Protein AF-A0A350JGI4-F1 (afdb_monomer_lite)

Structure (mmCIF, N/CA/C/O backbone):
data_AF-A0A350JGI4-F1
#
_entry.id   AF-A0A350JGI4-F1
#
loop_
_atom_site.group_PDB
_atom_site.id
_atom_site.type_symbol
_atom_site.label_atom_id
_atom_site.label_alt_id
_atom_site.label_comp_id
_atom_site.label_asym_id
_atom_site.label_entity_id
_atom_site.label_seq_id
_atom_site.pdbx_PDB_ins_code
_atom_site.Cartn_x
_atom_site.Cartn_y
_atom_site.Cartn_z
_atom_site.occupancy
_atom_site.B_iso_or_equiv
_atom_site.auth_seq_id
_atom_site.auth_comp_id
_atom_site.auth_asym_id
_atom_site.auth_atom_id
_atom_site.pdbx_PDB_model_num
ATOM 1 N N . MET A 1 1 ? -2.078 -14.380 0.703 1.00 72.75 1 MET A N 1
ATOM 2 C CA . MET A 1 1 ? -0.926 -15.151 0.181 1.00 72.75 1 MET A CA 1
ATOM 3 C C . MET A 1 1 ? -0.397 -14.478 -1.078 1.00 72.75 1 MET A C 1
ATOM 5 O O . MET A 1 1 ? -1.203 -14.198 -1.960 1.00 72.75 1 MET A O 1
ATOM 9 N N . THR A 1 2 ? 0.909 -14.216 -1.166 1.00 77.81 2 THR A N 1
ATOM 10 C CA . THR A 1 2 ? 1.543 -13.545 -2.319 1.00 77.81 2 THR A CA 1
ATOM 11 C C . THR A 1 2 ? 2.516 -14.493 -3.009 1.00 77.81 2 THR A C 1
ATOM 13 O O . THR A 1 2 ? 3.372 -15.070 -2.348 1.00 77.81 2 THR A O 1
ATOM 16 N N . SER A 1 3 ? 2.382 -14.659 -4.325 1.00 82.25 3 SER A N 1
ATOM 17 C CA . SER A 1 3 ? 3.353 -15.367 -5.172 1.00 82.25 3 SER A CA 1
ATOM 18 C C . SER A 1 3 ? 4.173 -14.370 -5.986 1.00 82.25 3 SER A C 1
ATOM 20 O O . SER A 1 3 ? 3.631 -13.345 -6.397 1.00 82.25 3 SER A O 1
ATOM 22 N N . LEU A 1 4 ? 5.450 -14.676 -6.221 1.00 81.81 4 LEU A N 1
ATOM 23 C CA . LEU A 1 4 ? 6.438 -13.775 -6.822 1.00 81.81 4 LEU A CA 1
ATOM 24 C C . LEU A 1 4 ? 7.136 -14.456 -8.003 1.00 81.81 4 LEU A C 1
ATOM 26 O O . LEU A 1 4 ? 7.455 -15.641 -7.929 1.00 81.81 4 LEU A O 1
ATOM 30 N N . GLN A 1 5 ? 7.388 -13.702 -9.070 1.00 84.75 5 GLN A N 1
ATOM 31 C CA . GLN A 1 5 ? 8.135 -14.136 -10.250 1.00 84.75 5 GLN A CA 1
ATOM 32 C C . GLN A 1 5 ? 9.115 -13.041 -10.669 1.00 84.75 5 GLN A C 1
ATOM 34 O O . GLN A 1 5 ? 8.726 -11.879 -10.794 1.00 84.75 5 GLN A O 1
ATOM 39 N N . PHE A 1 6 ? 10.369 -13.422 -10.901 1.00 82.75 6 PHE A N 1
ATOM 40 C CA . PHE A 1 6 ? 11.439 -12.513 -11.302 1.00 82.75 6 PHE A CA 1
ATOM 41 C C . PHE A 1 6 ? 11.839 -12.771 -12.748 1.00 82.75 6 PHE A C 1
ATOM 43 O O . PHE A 1 6 ? 12.009 -13.919 -13.154 1.00 82.75 6 PHE A O 1
ATOM 50 N N . PHE A 1 7 ? 12.023 -11.691 -13.494 1.00 85.56 7 PHE A N 1
ATOM 51 C CA . PHE A 1 7 ? 12.461 -11.714 -14.881 1.00 85.56 7 PHE A CA 1
ATOM 52 C C . PHE A 1 7 ? 13.638 -10.757 -15.036 1.00 85.56 7 PHE A C 1
ATOM 54 O O . PHE A 1 7 ? 13.558 -9.613 -14.586 1.00 85.56 7 PHE A O 1
ATOM 61 N N . GLU A 1 8 ? 14.727 -11.211 -15.650 1.00 86.56 8 GLU A N 1
ATOM 62 C CA . GLU A 1 8 ? 15.800 -10.313 -16.084 1.00 86.56 8 GLU A CA 1
ATOM 63 C C . GLU A 1 8 ? 15.280 -9.407 -17.202 1.00 86.56 8 GLU A C 1
ATOM 65 O O . GLU A 1 8 ? 14.531 -9.853 -18.074 1.00 86.56 8 GLU A O 1
ATOM 70 N N . ASN A 1 9 ? 15.641 -8.123 -17.166 1.00 87.94 9 ASN A N 1
ATOM 71 C CA . ASN A 1 9 ? 15.173 -7.171 -18.173 1.00 87.94 9 ASN A CA 1
ATOM 72 C C . ASN A 1 9 ? 15.919 -7.316 -19.505 1.00 87.94 9 ASN A C 1
ATOM 74 O O . ASN A 1 9 ? 15.346 -7.003 -20.549 1.00 87.94 9 ASN A O 1
ATOM 78 N N . GLU A 1 10 ? 17.173 -7.780 -19.479 1.00 91.50 10 GLU A N 1
ATOM 79 C CA . GLU A 1 10 ? 18.041 -7.843 -20.659 1.00 91.50 10 GLU A CA 1
ATOM 80 C C . GLU A 1 10 ? 17.416 -8.620 -21.825 1.00 91.50 10 GLU A C 1
ATOM 82 O O . GLU A 1 10 ? 17.350 -8.026 -22.902 1.00 91.50 10 GLU A O 1
ATOM 87 N N . PRO A 1 11 ? 16.835 -9.827 -21.651 1.00 91.31 11 PRO A N 1
ATOM 88 C CA . PRO A 1 11 ? 16.273 -10.564 -22.781 1.00 91.31 11 PRO A CA 1
ATOM 89 C C . PRO A 1 11 ? 15.151 -9.800 -23.493 1.00 91.31 11 PRO A C 1
ATOM 91 O O . PRO A 1 11 ? 15.088 -9.761 -24.721 1.00 91.31 11 PRO A O 1
ATOM 94 N N . ALA A 1 12 ? 14.274 -9.138 -22.733 1.00 88.06 12 ALA A N 1
ATOM 95 C CA . ALA A 1 12 ? 13.208 -8.317 -23.301 1.00 88.06 12 ALA A CA 1
ATOM 96 C C . ALA A 1 12 ? 13.761 -7.044 -23.965 1.00 88.06 12 ALA A C 1
ATOM 98 O O . ALA A 1 12 ? 13.311 -6.664 -25.047 1.00 88.06 12 ALA A O 1
ATOM 99 N N . ALA A 1 13 ? 14.755 -6.398 -23.348 1.00 90.12 13 ALA A N 1
ATOM 100 C CA . ALA A 1 13 ? 15.412 -5.218 -23.904 1.00 90.12 13 ALA A CA 1
ATOM 101 C C . ALA A 1 13 ? 16.167 -5.542 -25.207 1.00 90.12 13 ALA A C 1
ATOM 103 O O . ALA A 1 13 ? 16.102 -4.766 -26.162 1.00 90.12 13 ALA A O 1
ATOM 104 N N . ALA A 1 14 ? 16.844 -6.692 -25.267 1.00 93.50 14 ALA A N 1
ATOM 105 C CA . ALA A 1 14 ? 17.544 -7.189 -26.444 1.00 93.50 14 ALA A CA 1
ATOM 106 C C . ALA A 1 14 ? 16.565 -7.485 -27.583 1.00 93.50 14 ALA A C 1
ATOM 108 O O . ALA A 1 14 ? 16.771 -6.998 -28.690 1.00 93.50 14 ALA A O 1
ATOM 109 N N . LEU A 1 15 ? 15.451 -8.171 -27.301 1.00 93.12 15 LEU A N 1
ATOM 110 C CA . LEU A 1 15 ? 14.401 -8.431 -28.294 1.00 93.12 15 LEU A CA 1
ATOM 111 C C . LEU A 1 15 ? 13.857 -7.139 -28.921 1.00 93.12 15 LEU A C 1
ATOM 113 O O . LEU A 1 15 ? 13.709 -7.066 -30.139 1.00 93.12 15 LEU A O 1
ATOM 117 N N . ILE A 1 16 ? 13.592 -6.105 -28.112 1.00 91.38 16 ILE A N 1
ATOM 118 C CA . ILE A 1 16 ? 13.123 -4.802 -28.614 1.00 91.38 16 ILE A CA 1
ATOM 119 C C . ILE A 1 16 ? 14.200 -4.132 -29.474 1.00 91.38 16 ILE A C 1
ATOM 121 O O . ILE A 1 16 ? 13.906 -3.659 -30.572 1.00 91.38 16 ILE A O 1
ATOM 125 N N . ARG A 1 17 ? 15.450 -4.096 -28.994 1.00 95.56 17 ARG A N 1
ATOM 126 C CA . ARG A 1 17 ? 16.581 -3.507 -29.724 1.00 95.56 17 ARG A CA 1
ATOM 127 C C . ARG A 1 17 ? 16.781 -4.188 -31.074 1.00 95.56 17 ARG A C 1
ATOM 129 O O . ARG A 1 17 ? 16.897 -3.506 -32.088 1.00 95.56 17 ARG A O 1
ATOM 136 N N . ASP A 1 18 ? 16.818 -5.513 -31.082 1.00 95.00 18 ASP A N 1
ATOM 137 C CA . ASP A 1 18 ? 17.107 -6.310 -32.270 1.00 95.00 18 ASP A CA 1
ATOM 138 C C . ASP A 1 18 ? 15.936 -6.259 -33.258 1.00 95.00 18 ASP A C 1
ATOM 140 O O . ASP A 1 18 ? 16.159 -6.159 -34.461 1.00 95.00 18 ASP A O 1
ATOM 144 N N . GLY A 1 19 ? 14.694 -6.204 -32.766 1.00 93.12 19 GLY A N 1
ATOM 145 C CA . GLY A 1 19 ? 13.518 -5.934 -33.594 1.00 93.12 19 GLY A CA 1
ATOM 146 C C . GLY A 1 19 ? 13.604 -4.591 -34.329 1.00 93.12 19 GLY A C 1
ATOM 147 O O . GLY A 1 19 ? 13.333 -4.537 -35.523 1.00 93.12 19 GLY A O 1
ATOM 148 N N . ILE A 1 20 ? 14.043 -3.522 -33.651 1.00 92.81 20 ILE A N 1
ATOM 149 C CA . ILE A 1 20 ? 14.232 -2.201 -34.280 1.00 92.81 20 ILE A CA 1
ATOM 150 C C . ILE A 1 20 ? 15.406 -2.213 -35.268 1.00 92.81 20 ILE A C 1
ATOM 152 O O . ILE A 1 20 ? 15.323 -1.593 -36.324 1.00 92.81 20 ILE A O 1
ATOM 156 N N . LYS A 1 21 ? 16.505 -2.906 -34.946 1.00 94.00 21 LYS A N 1
ATOM 157 C CA . LYS A 1 21 ? 17.689 -2.989 -35.820 1.00 94.00 21 LYS A CA 1
ATOM 158 C C . LYS A 1 21 ? 17.434 -3.759 -37.113 1.00 94.00 21 LYS A C 1
ATOM 160 O O . LYS A 1 21 ? 18.046 -3.435 -38.123 1.00 94.00 21 LYS A O 1
ATOM 165 N N . ASN A 1 22 ? 16.562 -4.763 -37.065 1.00 94.19 22 ASN A N 1
ATOM 166 C CA . ASN A 1 22 ? 16.250 -5.631 -38.198 1.00 94.19 22 ASN A CA 1
ATOM 167 C C . ASN A 1 22 ? 15.026 -5.163 -39.007 1.00 94.19 22 ASN A C 1
ATOM 169 O O . ASN A 1 22 ? 14.610 -5.872 -39.919 1.00 94.19 22 ASN A O 1
ATOM 173 N N . ALA A 1 23 ? 14.427 -4.017 -38.669 1.00 94.25 23 ALA A N 1
ATOM 174 C CA . ALA A 1 23 ? 13.307 -3.460 -39.420 1.00 94.25 23 ALA A CA 1
ATOM 175 C C . ALA A 1 23 ? 13.766 -2.920 -40.787 1.00 94.25 23 ALA A C 1
ATOM 177 O O . ALA A 1 23 ? 14.826 -2.300 -40.887 1.00 94.25 23 ALA A O 1
ATOM 178 N N . ASP A 1 24 ? 12.950 -3.114 -41.827 1.00 93.50 24 ASP A N 1
ATOM 179 C CA . ASP A 1 24 ? 13.274 -2.718 -43.209 1.00 93.50 24 ASP A CA 1
ATOM 180 C C . ASP A 1 24 ? 13.525 -1.203 -43.368 1.00 93.50 24 ASP A C 1
ATOM 182 O O . ASP A 1 24 ? 14.249 -0.775 -44.266 1.00 93.50 24 ASP A O 1
ATOM 186 N N . ASP A 1 25 ? 12.941 -0.381 -42.492 1.00 93.25 25 ASP A N 1
ATOM 187 C CA . ASP A 1 25 ? 13.052 1.080 -42.459 1.00 93.25 25 ASP A CA 1
ATOM 188 C C . ASP A 1 25 ? 14.053 1.600 -41.408 1.00 93.25 25 ASP A C 1
ATOM 190 O O . ASP A 1 25 ? 14.103 2.802 -41.122 1.00 93.25 25 ASP A O 1
ATOM 194 N N . ALA A 1 26 ? 14.876 0.720 -40.826 1.00 91.12 26 ALA A N 1
ATOM 195 C CA . ALA A 1 26 ? 15.864 1.103 -39.828 1.00 91.12 26 ALA A CA 1
ATOM 196 C C . ALA A 1 26 ? 16.889 2.100 -40.398 1.00 91.12 26 ALA A C 1
ATOM 198 O O . ALA A 1 26 ? 17.586 1.851 -41.382 1.00 91.12 26 ALA A O 1
ATOM 199 N N . THR A 1 27 ? 17.029 3.244 -39.729 1.00 95.19 27 THR A N 1
ATOM 200 C CA . THR A 1 27 ? 18.023 4.272 -40.051 1.00 95.19 27 THR A CA 1
ATOM 201 C C . THR A 1 27 ? 19.150 4.261 -39.014 1.00 95.19 27 THR A C 1
ATOM 203 O O . THR A 1 27 ? 18.947 3.822 -37.879 1.00 95.19 27 THR A O 1
ATOM 206 N N . PRO A 1 28 ? 20.334 4.826 -39.316 1.00 94.88 28 PRO A N 1
ATOM 207 C CA . PRO A 1 28 ? 21.403 4.959 -38.322 1.00 94.88 28 PRO A CA 1
ATOM 208 C C . PRO A 1 28 ? 20.960 5.663 -37.028 1.00 94.88 28 PRO A C 1
ATOM 210 O O . PRO A 1 28 ? 21.428 5.326 -35.940 1.00 94.88 28 PRO A O 1
ATOM 213 N N . LEU A 1 29 ? 20.028 6.619 -37.126 1.00 93.12 29 LEU A N 1
ATOM 214 C CA . LEU A 1 29 ? 19.495 7.335 -35.969 1.00 93.12 29 LEU A CA 1
ATOM 215 C C . LEU A 1 29 ? 18.580 6.449 -35.109 1.00 93.12 29 LEU A C 1
ATOM 217 O O . LEU A 1 29 ? 18.681 6.499 -33.882 1.00 93.12 29 LEU A O 1
ATOM 221 N N . THR A 1 30 ? 17.713 5.633 -35.720 1.00 92.94 30 THR A N 1
ATOM 222 C CA . THR A 1 30 ? 16.823 4.725 -34.973 1.00 92.94 30 THR A CA 1
ATOM 223 C C . THR A 1 30 ? 17.602 3.585 -34.325 1.00 92.94 30 THR A C 1
ATOM 225 O O . THR A 1 30 ? 17.317 3.236 -33.182 1.00 92.94 30 THR A O 1
ATOM 228 N N . ILE A 1 31 ? 18.651 3.087 -34.984 1.00 93.50 31 ILE A N 1
ATOM 229 C CA . ILE A 1 31 ? 19.581 2.097 -34.422 1.00 93.50 31 ILE A CA 1
ATOM 230 C C . ILE A 1 31 ? 20.296 2.661 -33.186 1.00 93.50 31 ILE A C 1
ATOM 232 O O . ILE A 1 31 ? 20.265 2.045 -32.121 1.00 93.50 31 ILE A O 1
ATOM 236 N N . LEU A 1 32 ? 20.870 3.867 -33.283 1.00 93.88 32 LEU A N 1
ATOM 237 C CA . LEU A 1 32 ? 21.536 4.519 -32.149 1.00 93.88 32 LEU A CA 1
ATOM 238 C C . LEU A 1 32 ? 20.567 4.789 -30.986 1.00 93.88 32 LEU A C 1
ATOM 240 O O . LEU A 1 32 ? 20.940 4.675 -29.817 1.00 93.88 32 LEU A O 1
ATOM 244 N N . ALA A 1 33 ? 19.325 5.173 -31.291 1.00 91.06 33 ALA A N 1
ATOM 245 C CA . ALA A 1 33 ? 18.292 5.360 -30.280 1.00 91.06 33 ALA A CA 1
ATOM 246 C C . ALA A 1 33 ? 17.943 4.036 -29.580 1.00 91.06 33 ALA A C 1
ATOM 248 O O . ALA A 1 33 ? 17.864 4.012 -28.351 1.00 91.06 33 ALA A O 1
ATOM 249 N N . ALA A 1 34 ? 17.804 2.942 -30.334 1.00 91.94 34 ALA A N 1
ATOM 250 C CA . ALA A 1 34 ? 17.551 1.610 -29.791 1.00 91.94 34 ALA A CA 1
ATOM 251 C C . ALA A 1 34 ? 18.689 1.139 -28.876 1.00 91.94 34 ALA A C 1
ATOM 253 O O . ALA A 1 34 ? 18.422 0.665 -27.774 1.00 91.94 34 ALA A O 1
ATOM 254 N N . ASP A 1 35 ? 19.948 1.350 -29.270 1.00 94.31 35 ASP A N 1
ATOM 255 C CA . ASP A 1 35 ? 21.112 1.037 -28.431 1.00 94.31 35 ASP A CA 1
ATOM 256 C C . ASP A 1 35 ? 21.111 1.840 -27.125 1.00 94.31 35 ASP A C 1
ATOM 258 O O . ASP A 1 35 ? 21.320 1.285 -26.047 1.00 94.31 35 ASP A O 1
ATOM 262 N N . LYS A 1 36 ? 20.790 3.139 -27.182 1.00 91.69 36 LYS A N 1
ATOM 263 C CA . LYS A 1 36 ? 20.675 3.972 -25.973 1.00 91.69 36 LYS A CA 1
ATOM 264 C C . LYS A 1 36 ? 19.546 3.525 -25.047 1.00 91.69 36 LYS A C 1
ATOM 266 O O . LYS A 1 36 ? 19.695 3.627 -23.831 1.00 91.69 36 LYS A O 1
ATOM 271 N N . VAL A 1 37 ? 18.410 3.089 -25.591 1.00 89.50 37 VAL A N 1
ATOM 272 C CA . VAL A 1 37 ? 17.296 2.555 -24.790 1.00 89.50 37 VAL A CA 1
ATOM 273 C C . VAL A 1 37 ? 17.690 1.222 -24.164 1.00 89.50 37 VAL A C 1
ATOM 275 O O . VAL A 1 37 ? 17.471 1.039 -22.969 1.00 89.50 37 VAL A O 1
ATOM 278 N N . TYR A 1 38 ? 18.324 0.333 -24.929 1.00 91.81 38 TYR A N 1
ATOM 279 C CA . TYR A 1 38 ? 18.829 -0.948 -24.443 1.00 91.81 38 TYR A CA 1
ATOM 280 C C . TYR A 1 38 ? 19.794 -0.767 -23.270 1.00 91.81 38 TYR A C 1
ATOM 282 O O . TYR A 1 38 ? 19.531 -1.278 -22.187 1.00 91.81 38 TYR A O 1
ATOM 290 N N . GLU A 1 39 ? 20.843 0.044 -23.427 1.00 89.06 39 GLU A N 1
ATOM 291 C CA . GLU A 1 39 ? 21.817 0.298 -22.354 1.00 89.06 39 GLU A CA 1
ATOM 292 C C . GLU A 1 39 ? 21.165 0.870 -21.090 1.00 89.06 39 GLU A C 1
ATOM 294 O O . GLU A 1 39 ? 21.576 0.565 -19.977 1.00 89.06 39 GLU A O 1
ATOM 299 N N . LYS A 1 40 ? 20.098 1.660 -21.243 1.00 84.94 40 LYS A N 1
ATOM 300 C CA . LYS A 1 40 ? 19.345 2.217 -20.116 1.00 84.94 40 LYS A CA 1
ATOM 301 C C . LYS A 1 40 ? 18.348 1.259 -19.476 1.00 84.94 40 LYS A C 1
ATOM 303 O O . LYS A 1 40 ? 17.814 1.625 -18.438 1.00 84.94 40 LYS A O 1
ATOM 308 N N . THR A 1 41 ? 18.019 0.125 -20.093 1.00 85.19 41 THR A N 1
ATOM 309 C CA . THR A 1 41 ? 16.908 -0.747 -19.656 1.00 85.19 41 THR A CA 1
ATOM 310 C C . THR A 1 41 ? 17.313 -2.199 -19.414 1.00 85.19 41 THR A C 1
ATOM 312 O O . THR A 1 41 ? 16.612 -2.895 -18.679 1.00 85.19 41 THR A O 1
ATOM 315 N N . LYS A 1 42 ? 18.450 -2.643 -19.965 1.00 85.75 42 LYS A N 1
ATOM 316 C CA . LYS A 1 42 ? 18.946 -4.022 -19.870 1.00 85.75 42 LYS A CA 1
ATOM 317 C C . LYS A 1 42 ? 19.283 -4.438 -18.437 1.00 85.75 42 LYS A C 1
ATOM 319 O O . LYS A 1 42 ? 18.972 -5.552 -18.025 1.00 85.75 42 LYS A O 1
ATOM 324 N N . ASP A 1 43 ? 19.878 -3.526 -17.670 1.00 84.38 43 ASP A N 1
ATOM 325 C CA . ASP A 1 43 ? 20.419 -3.827 -16.351 1.00 84.38 43 ASP A CA 1
ATOM 326 C C . ASP A 1 43 ? 19.318 -3.666 -15.307 1.00 84.38 43 ASP A C 1
ATOM 328 O O . ASP A 1 43 ? 19.100 -2.592 -14.750 1.00 84.38 43 ASP A O 1
ATOM 332 N N . GLY A 1 44 ? 18.561 -4.730 -15.056 1.00 79.88 44 GLY A N 1
ATOM 333 C CA . GLY A 1 44 ? 17.461 -4.678 -14.106 1.00 79.88 44 GLY A CA 1
ATOM 334 C C . GLY A 1 44 ? 16.665 -5.966 -14.011 1.00 79.88 44 GLY A C 1
ATOM 335 O O . GLY A 1 44 ? 16.879 -6.921 -14.758 1.00 79.88 44 GLY A O 1
ATOM 336 N N . TYR A 1 45 ? 15.710 -5.949 -13.088 1.00 82.56 45 TYR A N 1
ATOM 337 C CA . TYR A 1 45 ? 14.772 -7.039 -12.874 1.00 82.56 45 TYR A CA 1
ATOM 338 C C . TYR A 1 45 ? 13.344 -6.505 -12.887 1.00 82.56 45 TYR A C 1
ATOM 340 O O . TYR A 1 45 ? 13.037 -5.445 -12.329 1.00 82.56 45 TYR A O 1
ATOM 348 N N . THR A 1 46 ? 12.452 -7.279 -13.483 1.00 83.38 46 THR A N 1
ATOM 349 C CA . THR A 1 46 ? 11.014 -7.085 -13.387 1.00 83.38 46 THR A CA 1
ATOM 350 C C . THR A 1 46 ? 10.447 -8.128 -12.439 1.00 83.38 46 THR A C 1
ATOM 352 O O . THR A 1 46 ? 10.587 -9.331 -12.651 1.00 83.38 46 THR A O 1
ATOM 355 N N . LEU A 1 47 ? 9.803 -7.654 -11.376 1.00 83.50 47 LEU A N 1
ATOM 356 C CA . LEU A 1 47 ? 9.090 -8.479 -10.414 1.00 83.50 47 LEU A CA 1
ATOM 357 C C . LEU A 1 47 ? 7.596 -8.425 -10.712 1.00 83.50 47 LEU A C 1
ATOM 359 O O . LEU A 1 47 ? 6.976 -7.362 -10.642 1.00 83.50 47 LEU A O 1
ATOM 363 N N . SER A 1 48 ? 7.018 -9.584 -10.996 1.00 85.00 48 SER A N 1
ATOM 364 C CA . SER A 1 48 ? 5.575 -9.790 -11.032 1.00 85.00 48 SER A CA 1
ATOM 365 C C . SER A 1 48 ? 5.125 -10.445 -9.731 1.00 85.00 48 SER A C 1
ATOM 367 O O . SER A 1 48 ? 5.731 -11.417 -9.277 1.00 85.00 48 SER A O 1
ATOM 369 N N . SER A 1 49 ? 4.059 -9.934 -9.122 1.00 82.62 49 SER A N 1
ATOM 370 C CA . SER A 1 49 ? 3.423 -10.567 -7.975 1.00 82.62 49 SER A CA 1
ATOM 371 C C . SER A 1 49 ? 1.932 -10.743 -8.167 1.00 82.62 49 SER A C 1
ATOM 373 O O . SER A 1 49 ? 1.259 -9.932 -8.805 1.00 82.62 49 SER A O 1
ATOM 375 N N . THR A 1 50 ? 1.419 -11.794 -7.537 1.00 86.19 50 THR A N 1
ATOM 376 C CA . THR A 1 50 ? -0.009 -12.065 -7.412 1.00 86.19 50 THR A CA 1
ATOM 377 C C . THR A 1 50 ? -0.333 -12.222 -5.937 1.00 86.19 50 THR A C 1
ATOM 379 O O . THR A 1 50 ? 0.030 -13.219 -5.310 1.00 86.19 50 THR A O 1
ATOM 382 N N . THR A 1 51 ? -1.034 -11.245 -5.372 1.00 84.81 51 THR A N 1
ATOM 383 C CA . THR A 1 51 ? -1.493 -11.263 -3.982 1.00 84.81 51 THR A CA 1
ATOM 384 C C . THR A 1 51 ? -2.958 -11.664 -3.922 1.00 84.81 51 THR A C 1
ATOM 386 O O . THR A 1 51 ? -3.820 -10.999 -4.486 1.00 84.81 51 THR A O 1
ATOM 389 N N . ARG A 1 52 ? -3.249 -12.749 -3.206 1.00 86.88 52 ARG A N 1
ATOM 390 C CA . ARG A 1 52 ? -4.601 -13.243 -2.931 1.00 86.88 52 ARG A CA 1
ATOM 391 C C . ARG A 1 52 ? -4.993 -12.895 -1.506 1.00 86.88 52 ARG A C 1
ATOM 393 O O . ARG A 1 52 ? -4.279 -13.247 -0.560 1.00 86.88 52 ARG A O 1
ATOM 400 N N . LEU A 1 53 ? -6.123 -12.223 -1.375 1.00 84.50 53 LEU A N 1
ATOM 401 C CA . LEU A 1 53 ? -6.729 -11.840 -0.117 1.00 84.50 53 LEU A CA 1
ATOM 402 C C . LEU A 1 53 ? -7.805 -12.853 0.268 1.00 84.50 53 LEU A C 1
ATOM 404 O O . LEU A 1 53 ? -8.644 -13.223 -0.556 1.00 84.50 53 LEU A O 1
ATOM 408 N N . PHE A 1 54 ? -7.781 -13.263 1.530 1.00 87.06 54 PHE A N 1
ATOM 409 C CA . PHE A 1 54 ? -8.747 -14.177 2.116 1.00 87.06 54 PHE A CA 1
ATOM 410 C C . PHE A 1 54 ? -9.310 -13.572 3.401 1.00 87.06 54 PHE A C 1
ATOM 412 O O . PHE A 1 54 ? -8.617 -12.825 4.089 1.00 87.06 54 PHE A O 1
ATOM 419 N N . GLN A 1 55 ? -10.552 -13.908 3.714 1.00 87.31 55 GLN A N 1
ATOM 420 C CA . GLN A 1 55 ? -11.246 -13.532 4.937 1.00 87.31 55 GLN A CA 1
ATOM 421 C C . GLN A 1 55 ? -11.721 -14.806 5.630 1.00 87.31 55 GLN A C 1
ATOM 423 O O . GLN A 1 55 ? -12.184 -15.729 4.963 1.00 87.31 55 GLN A O 1
ATOM 428 N N . LEU A 1 56 ? -11.609 -14.855 6.955 1.00 89.81 56 LEU A N 1
ATOM 429 C CA . LEU A 1 56 ? -12.211 -15.926 7.739 1.00 89.81 56 LEU A CA 1
ATOM 430 C C . LEU A 1 56 ? -13.735 -15.820 7.639 1.00 89.81 56 LEU A C 1
ATOM 432 O O . LEU A 1 56 ? -14.292 -14.753 7.900 1.00 89.81 56 LEU A O 1
ATOM 436 N N . ASP A 1 57 ? -14.392 -16.904 7.238 1.00 89.94 57 ASP A N 1
ATOM 437 C CA . ASP A 1 57 ? -15.849 -17.002 7.259 1.00 89.94 57 ASP A CA 1
ATOM 438 C C . ASP A 1 57 ? -16.299 -17.059 8.723 1.00 89.94 57 ASP A C 1
ATOM 440 O O . ASP A 1 57 ? -16.285 -18.111 9.356 1.00 89.94 57 ASP A O 1
ATOM 444 N N . TRP A 1 58 ? -16.559 -15.886 9.299 1.00 91.25 58 TRP A N 1
ATOM 445 C CA . TRP A 1 58 ? -16.774 -15.710 10.729 1.00 91.25 58 TRP A CA 1
ATOM 446 C C . TRP A 1 58 ? -18.206 -15.263 11.001 1.00 91.25 58 TRP A C 1
ATOM 448 O O . TRP A 1 58 ? -18.650 -14.221 10.520 1.00 91.25 58 TRP A O 1
ATOM 458 N N . ASN A 1 59 ? -18.919 -16.056 11.790 1.00 90.62 59 ASN A N 1
ATOM 459 C CA . ASN A 1 59 ? -20.281 -15.799 12.244 1.00 90.62 59 ASN A CA 1
ATOM 460 C C . ASN A 1 59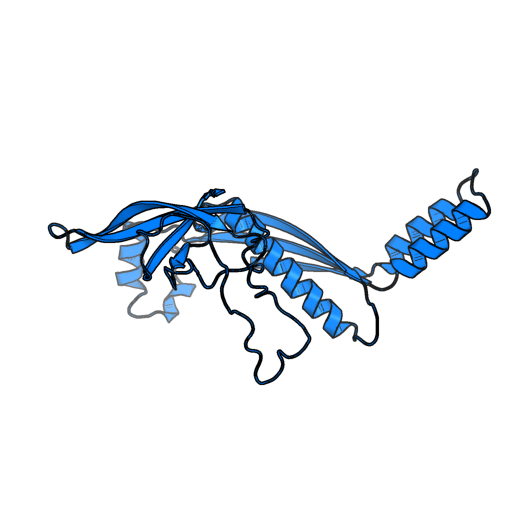 ? -20.453 -16.351 13.666 1.00 90.62 59 ASN A C 1
ATOM 462 O O . ASN A 1 59 ? -19.587 -17.081 14.147 1.00 90.62 59 ASN A O 1
ATOM 466 N N . ASP A 1 60 ? -21.576 -16.052 14.317 1.00 93.62 60 ASP A N 1
ATOM 467 C CA . ASP A 1 60 ? -21.816 -16.431 15.717 1.00 93.62 60 ASP A CA 1
ATOM 468 C C . ASP A 1 60 ? -21.727 -17.945 15.962 1.00 93.62 60 ASP A C 1
ATOM 470 O O . ASP A 1 60 ? -21.257 -18.387 17.009 1.00 93.62 60 ASP A O 1
ATOM 474 N N . THR A 1 61 ? -22.120 -18.762 14.979 1.00 93.50 61 THR A N 1
ATOM 475 C CA . THR A 1 61 ? -22.018 -20.227 15.082 1.00 93.50 61 THR A CA 1
ATOM 476 C C . THR A 1 61 ? -20.559 -20.672 15.070 1.00 93.50 61 THR A C 1
ATOM 478 O O . THR A 1 61 ? -20.143 -21.448 15.930 1.00 93.50 61 THR A O 1
ATOM 481 N N . ILE A 1 62 ? -19.762 -20.160 14.130 1.00 93.94 62 ILE A N 1
ATOM 482 C CA . ILE A 1 62 ? -18.326 -20.458 14.043 1.00 93.94 62 ILE A CA 1
ATOM 483 C C . ILE A 1 62 ? -17.577 -19.905 15.259 1.00 93.94 62 ILE A C 1
ATOM 485 O O . ILE A 1 62 ? -16.712 -20.594 15.793 1.00 93.94 62 ILE A O 1
ATOM 489 N N . ALA A 1 63 ? -17.944 -18.717 15.741 1.00 93.44 63 ALA A N 1
ATOM 490 C CA . ALA A 1 63 ? -17.364 -18.116 16.936 1.00 93.44 63 ALA A CA 1
ATOM 491 C C . ALA A 1 63 ? -17.610 -18.981 18.179 1.00 93.44 63 ALA A C 1
ATOM 493 O O . ALA A 1 63 ? -16.665 -19.308 18.892 1.00 93.44 63 ALA A O 1
ATOM 494 N N . ASN A 1 64 ? -18.852 -19.422 18.407 1.00 94.19 64 ASN A N 1
ATOM 495 C CA . ASN A 1 64 ? -19.180 -20.302 19.531 1.00 94.19 64 ASN A CA 1
ATOM 496 C C . ASN A 1 64 ? -18.398 -21.617 19.482 1.00 94.19 64 ASN A C 1
ATOM 498 O O . ASN A 1 64 ? -17.842 -22.041 20.498 1.00 94.19 64 ASN A O 1
ATOM 502 N N . ARG A 1 65 ? -18.303 -22.242 18.302 1.00 93.38 65 ARG A N 1
ATOM 503 C CA . ARG A 1 65 ? -17.499 -23.457 18.120 1.00 93.38 65 ARG A CA 1
ATOM 504 C C . ARG A 1 65 ? -16.022 -23.201 18.377 1.00 93.38 65 ARG A C 1
ATOM 506 O O . ARG A 1 65 ? -15.401 -23.958 19.108 1.00 93.38 65 ARG A O 1
ATOM 513 N N . PHE A 1 66 ? -15.470 -22.103 17.870 1.00 94.38 66 PHE A N 1
ATOM 514 C CA . PHE A 1 66 ? -14.087 -21.720 18.140 1.00 94.38 66 PHE A CA 1
ATOM 515 C C . PHE A 1 66 ? -13.817 -21.546 19.643 1.00 94.38 66 PHE A C 1
ATOM 517 O O . PHE A 1 66 ? -12.854 -22.113 20.158 1.00 94.38 66 PHE A O 1
ATOM 524 N N . TYR A 1 67 ? -14.677 -20.824 20.367 1.00 93.88 67 TYR A N 1
ATOM 525 C CA . TYR A 1 67 ? -14.503 -20.609 21.808 1.00 93.88 67 TYR A CA 1
ATOM 526 C C . TYR A 1 67 ? -14.681 -21.874 22.649 1.00 93.88 67 TYR A C 1
ATOM 528 O O . TYR A 1 67 ? -14.051 -21.997 23.696 1.00 93.88 67 TYR A O 1
ATOM 536 N N . THR A 1 68 ? -15.498 -22.819 22.190 1.00 91.19 68 THR A N 1
ATOM 537 C CA . THR A 1 68 ? -15.763 -24.067 22.919 1.00 91.19 68 THR A CA 1
ATOM 538 C C . THR A 1 68 ? -14.728 -25.148 22.606 1.00 91.19 68 THR A C 1
ATOM 540 O O . THR A 1 68 ? -14.264 -25.839 23.507 1.00 91.19 68 THR A O 1
ATOM 543 N N . GLU A 1 69 ? -14.367 -25.304 21.331 1.00 91.62 69 GLU A N 1
ATOM 544 C CA . GLU A 1 69 ? -13.573 -26.434 20.830 1.00 91.62 69 GLU A CA 1
ATOM 545 C C . GLU A 1 69 ? -12.076 -26.094 20.702 1.00 91.62 69 GLU A C 1
ATOM 547 O O . GLU A 1 69 ? -11.243 -26.978 20.883 1.00 91.62 69 GLU A O 1
ATOM 552 N N . VAL A 1 70 ? -11.714 -24.832 20.420 1.00 93.25 70 VAL A N 1
ATOM 553 C CA . VAL A 1 70 ? -10.337 -24.448 20.032 1.00 93.25 70 VAL A CA 1
ATOM 554 C C . VAL A 1 70 ? -9.668 -23.500 21.029 1.00 93.25 70 VAL A C 1
ATOM 556 O O . VAL A 1 70 ? -8.477 -23.633 21.294 1.00 93.25 70 VAL A O 1
ATOM 559 N N . TRP A 1 71 ? -10.397 -22.548 21.614 1.00 92.75 71 TRP A N 1
ATOM 560 C CA . TRP A 1 71 ? -9.815 -21.468 22.428 1.00 92.75 71 TRP A CA 1
ATOM 561 C C . TRP A 1 71 ? -8.944 -21.956 23.591 1.00 92.75 71 TRP A C 1
ATOM 563 O O . TRP A 1 71 ? -7.855 -21.431 23.817 1.00 92.75 71 TRP A O 1
ATOM 573 N N . SER A 1 72 ? -9.395 -22.990 24.303 1.00 93.25 72 SER A N 1
ATOM 574 C CA . SER A 1 72 ? -8.648 -23.586 25.415 1.00 93.25 72 SER A CA 1
ATOM 575 C C . SER A 1 72 ? -7.536 -24.543 24.971 1.00 93.25 72 SER A C 1
ATOM 577 O O . SER A 1 72 ? -6.701 -24.913 25.793 1.00 93.25 72 SER A O 1
ATOM 579 N N . ASN A 1 73 ? -7.494 -24.935 23.693 1.00 91.38 73 ASN A N 1
ATOM 580 C CA . ASN A 1 73 ? -6.436 -25.767 23.122 1.00 91.38 73 ASN A CA 1
ATOM 581 C C . ASN A 1 73 ? -6.058 -25.307 21.697 1.00 91.38 73 ASN A C 1
ATOM 583 O O . ASN A 1 73 ? -6.399 -25.976 20.714 1.00 91.38 73 ASN A O 1
ATOM 587 N N . PRO A 1 74 ? -5.321 -24.187 21.564 1.00 88.19 74 PRO A N 1
ATOM 588 C CA . PRO A 1 74 ? -5.052 -23.557 20.270 1.00 88.19 74 PRO A CA 1
ATOM 589 C C . PRO A 1 74 ? -4.329 -24.441 19.248 1.00 88.19 74 PRO A C 1
ATOM 591 O O . PRO A 1 74 ? -4.374 -24.145 18.059 1.00 88.19 74 PRO A O 1
ATOM 594 N N . GLN A 1 75 ? -3.668 -25.521 19.678 1.00 89.69 75 GLN A N 1
ATOM 595 C CA . GLN A 1 75 ? -2.990 -26.455 18.771 1.00 89.69 75 GLN A CA 1
ATOM 596 C C . GLN A 1 75 ? -3.972 -27.179 17.835 1.00 89.69 75 GLN A C 1
ATOM 598 O O . GLN A 1 75 ? -3.609 -27.506 16.711 1.00 89.69 75 GLN A O 1
ATOM 603 N N . THR A 1 76 ? -5.230 -27.345 18.258 1.00 89.38 76 THR A N 1
ATOM 604 C CA . THR A 1 76 ? -6.294 -28.005 17.475 1.00 89.38 76 THR A CA 1
ATOM 605 C C . THR A 1 76 ? -6.813 -27.167 16.309 1.00 89.38 76 THR A C 1
ATOM 607 O O . THR A 1 76 ? -7.588 -27.656 15.491 1.00 89.38 76 THR A O 1
ATOM 610 N N . ILE A 1 77 ? -6.390 -25.902 16.189 1.00 89.69 77 ILE A N 1
ATOM 611 C CA . ILE A 1 77 ? -6.874 -24.987 15.147 1.00 89.69 77 ILE A CA 1
ATOM 612 C C . ILE A 1 77 ? -6.625 -25.512 13.726 1.00 89.69 77 ILE A C 1
ATOM 614 O O . ILE A 1 77 ? -7.372 -25.177 12.812 1.00 89.69 77 ILE A O 1
ATOM 618 N N . MET A 1 78 ? -5.587 -26.332 13.543 1.00 87.88 78 MET A N 1
ATOM 619 C CA . MET A 1 78 ? -5.243 -26.931 12.251 1.00 87.88 78 MET A CA 1
ATOM 620 C C . MET A 1 78 ? -6.050 -28.200 11.946 1.00 87.88 78 MET A C 1
ATOM 622 O O . MET A 1 78 ? -6.092 -28.617 10.791 1.00 87.88 78 MET A O 1
ATOM 626 N N . ASP A 1 79 ? -6.694 -28.786 12.956 1.00 90.44 79 ASP A N 1
ATOM 627 C CA . ASP A 1 79 ? -7.410 -30.062 12.859 1.00 90.44 79 ASP A CA 1
ATOM 628 C C . ASP A 1 79 ? -8.918 -29.876 12.620 1.00 90.44 79 ASP A C 1
ATOM 630 O O . ASP A 1 79 ? -9.627 -30.833 12.307 1.00 90.44 79 ASP A O 1
ATOM 634 N N . VAL A 1 80 ? -9.428 -28.648 12.764 1.00 89.00 80 VAL A N 1
ATOM 635 C CA . VAL A 1 80 ? -10.854 -28.334 12.616 1.00 89.00 80 VAL A CA 1
ATOM 636 C C . VAL A 1 80 ? -11.224 -27.953 11.180 1.00 89.00 80 VAL A C 1
ATOM 638 O O . VAL A 1 80 ? -10.524 -27.202 10.505 1.00 89.00 80 VAL A O 1
ATOM 641 N N . ASP A 1 81 ? -12.381 -28.421 10.714 1.00 91.44 81 ASP A N 1
ATOM 642 C CA . ASP A 1 81 ? -12.862 -28.235 9.335 1.00 91.44 81 ASP A CA 1
ATOM 643 C C . ASP A 1 81 ? -13.832 -27.048 9.157 1.00 91.44 81 ASP A C 1
ATOM 645 O O . ASP A 1 81 ? -14.162 -26.643 8.034 1.00 91.44 81 ASP A O 1
ATOM 649 N N . PHE A 1 82 ? -14.308 -26.482 10.268 1.00 91.25 82 PHE A N 1
ATOM 650 C CA . PHE A 1 82 ? -15.302 -25.412 10.274 1.00 91.25 82 PHE A CA 1
ATOM 651 C C . PHE A 1 82 ? -14.694 -24.018 10.087 1.00 91.25 82 PHE A C 1
ATOM 653 O O . PHE A 1 82 ? -15.408 -23.095 9.699 1.00 91.25 82 PHE A O 1
ATOM 660 N N . LEU A 1 83 ? -13.387 -23.855 10.320 1.00 91.31 83 LEU A N 1
ATOM 661 C CA . LEU A 1 83 ? -12.665 -22.613 10.053 1.00 91.31 83 LEU A CA 1
ATOM 662 C C . LEU A 1 83 ? -12.313 -22.535 8.567 1.00 91.31 83 LEU A C 1
ATOM 664 O O . LEU A 1 83 ? -11.324 -23.100 8.104 1.00 91.31 83 LEU A O 1
ATOM 668 N N . LYS A 1 84 ? -13.141 -21.822 7.801 1.00 90.75 84 LYS A N 1
ATOM 669 C CA . LYS A 1 84 ? -12.979 -21.694 6.349 1.00 90.75 84 LYS A CA 1
ATOM 670 C C . LYS A 1 84 ? -12.513 -20.301 5.964 1.00 90.75 84 LYS A C 1
ATOM 672 O O . LYS A 1 84 ? -13.002 -19.294 6.469 1.00 90.75 84 LYS A O 1
ATOM 677 N N . LEU A 1 85 ? -11.580 -20.246 5.019 1.00 89.88 85 LEU A N 1
ATOM 678 C CA . LEU A 1 85 ? -11.147 -19.002 4.398 1.00 89.88 85 LEU A CA 1
ATOM 679 C C . LEU A 1 85 ? -11.919 -18.781 3.099 1.00 89.88 85 LEU A C 1
ATOM 681 O O . LEU A 1 85 ? -11.848 -19.582 2.168 1.00 89.88 85 LEU A O 1
ATOM 685 N N . LYS A 1 86 ? -12.616 -17.653 3.012 1.00 89.50 86 LYS A N 1
ATOM 686 C CA . LYS A 1 86 ? -13.245 -17.170 1.788 1.00 89.50 86 LYS A CA 1
ATOM 687 C C . LYS A 1 86 ? -12.252 -16.318 1.010 1.00 89.50 86 LYS A C 1
ATOM 689 O O . LYS A 1 86 ? -11.667 -15.383 1.554 1.00 89.50 86 LYS A O 1
ATOM 694 N N . HIS A 1 87 ? -12.071 -16.611 -0.274 1.00 89.81 87 HIS A N 1
ATOM 695 C CA . HIS A 1 87 ? -11.330 -15.722 -1.171 1.00 89.81 87 HIS A CA 1
ATOM 696 C C . HIS A 1 87 ? -12.105 -14.414 -1.367 1.00 89.81 87 HIS A C 1
ATOM 698 O O . HIS A 1 87 ? -13.299 -14.431 -1.658 1.00 89.81 87 HIS A O 1
ATOM 704 N N . VAL A 1 88 ? -11.426 -13.285 -1.171 1.00 86.19 88 VAL A N 1
ATOM 705 C CA . VAL A 1 88 ? -12.018 -11.944 -1.272 1.00 86.19 88 VAL A CA 1
ATOM 706 C C . VAL A 1 88 ? -11.620 -11.285 -2.584 1.00 86.19 88 VAL A C 1
ATOM 708 O O . VAL A 1 88 ? -12.463 -10.739 -3.287 1.00 86.19 88 VAL A O 1
ATOM 711 N N . ASN A 1 89 ? -10.323 -11.292 -2.905 1.00 84.50 89 ASN A N 1
ATOM 712 C CA . ASN A 1 89 ? -9.787 -10.563 -4.051 1.00 84.50 89 ASN A CA 1
ATOM 713 C C . ASN A 1 89 ? -8.404 -11.112 -4.452 1.00 84.50 89 ASN A C 1
ATOM 715 O O . ASN A 1 89 ? -7.683 -11.683 -3.632 1.00 84.50 89 ASN A O 1
ATOM 719 N N . THR A 1 90 ? -8.014 -10.932 -5.711 1.00 86.12 90 THR A N 1
ATOM 720 C CA . THR A 1 90 ? -6.666 -11.201 -6.225 1.00 86.12 90 THR A CA 1
ATOM 721 C C . THR A 1 90 ? -6.140 -9.955 -6.924 1.00 86.12 90 THR A C 1
ATOM 723 O O . THR A 1 90 ? -6.796 -9.442 -7.823 1.00 86.12 90 THR A O 1
ATOM 726 N N . GLN A 1 91 ? -4.945 -9.497 -6.556 1.00 85.00 91 GLN A N 1
ATOM 727 C CA . GLN A 1 91 ? -4.277 -8.352 -7.170 1.00 85.00 91 GLN A CA 1
ATOM 728 C C . GLN A 1 91 ? -2.953 -8.755 -7.799 1.00 85.00 91 GLN A C 1
ATOM 730 O O . GLN A 1 91 ? -2.135 -9.414 -7.161 1.00 85.00 91 GLN A O 1
ATOM 735 N N . ASN A 1 92 ? -2.752 -8.318 -9.041 1.00 83.62 92 ASN A N 1
ATOM 736 C CA . ASN A 1 92 ? -1.504 -8.495 -9.768 1.00 83.62 92 ASN A CA 1
ATOM 737 C C . ASN A 1 92 ? -0.749 -7.171 -9.846 1.00 83.62 92 ASN A C 1
ATOM 739 O O . ASN A 1 92 ? -1.309 -6.147 -10.261 1.00 83.62 92 ASN A O 1
ATOM 743 N N . ASN A 1 93 ? 0.536 -7.207 -9.508 1.00 80.38 93 ASN A N 1
ATOM 744 C CA . ASN A 1 93 ? 1.418 -6.056 -9.599 1.00 80.38 93 ASN A CA 1
ATOM 745 C C . ASN A 1 93 ? 2.707 -6.405 -10.310 1.00 80.38 93 ASN A C 1
ATOM 747 O O . ASN A 1 93 ? 3.381 -7.369 -9.967 1.00 80.38 93 ASN A O 1
ATOM 751 N N . VAL A 1 94 ? 3.098 -5.525 -11.219 1.00 78.56 94 VAL A N 1
ATOM 752 C CA . VAL A 1 94 ? 4.420 -5.543 -11.826 1.00 78.56 94 VAL A CA 1
ATOM 753 C C . VAL A 1 94 ? 5.206 -4.365 -11.272 1.00 78.56 94 VAL A C 1
ATOM 755 O O . VAL A 1 94 ? 4.671 -3.271 -11.079 1.00 78.56 94 VAL A O 1
ATOM 758 N N . SER A 1 95 ? 6.470 -4.587 -10.948 1.00 73.94 95 SER A N 1
ATOM 759 C CA . SER A 1 95 ? 7.405 -3.530 -10.580 1.00 73.94 95 SER A CA 1
ATOM 760 C C . SER A 1 95 ? 8.732 -3.801 -11.260 1.00 73.94 95 SER A C 1
ATOM 762 O O . SER A 1 95 ? 9.320 -4.862 -11.076 1.00 73.94 95 SER A O 1
ATOM 764 N N . THR A 1 96 ? 9.189 -2.836 -12.046 1.00 71.62 96 THR A N 1
ATOM 765 C CA . THR A 1 96 ? 10.484 -2.894 -12.718 1.00 71.62 96 THR A CA 1
ATOM 766 C C . THR A 1 96 ? 11.476 -2.083 -11.909 1.00 71.62 96 THR A C 1
ATOM 768 O O . THR A 1 96 ? 11.200 -0.935 -11.549 1.00 71.62 96 THR A O 1
ATOM 771 N N . VAL A 1 97 ? 12.624 -2.679 -11.604 1.00 72.00 97 VAL A N 1
ATOM 772 C CA . VAL A 1 97 ? 13.723 -1.989 -10.935 1.00 72.00 97 VAL A CA 1
ATOM 773 C C . VAL A 1 97 ? 14.954 -2.039 -11.815 1.00 72.00 97 VAL A C 1
ATOM 775 O O . VAL A 1 97 ? 15.371 -3.096 -12.282 1.00 72.00 97 VAL A O 1
ATOM 778 N N . MET A 1 98 ? 15.514 -0.855 -12.026 1.00 71.50 98 MET A N 1
ATOM 779 C CA . MET A 1 98 ? 16.755 -0.652 -12.748 1.00 71.50 98 MET A CA 1
ATOM 780 C C . MET A 1 98 ? 17.931 -0.765 -11.782 1.00 71.50 98 MET A C 1
ATOM 782 O O . MET A 1 98 ? 17.906 -0.184 -10.694 1.00 71.50 98 MET A O 1
ATOM 786 N N . VAL A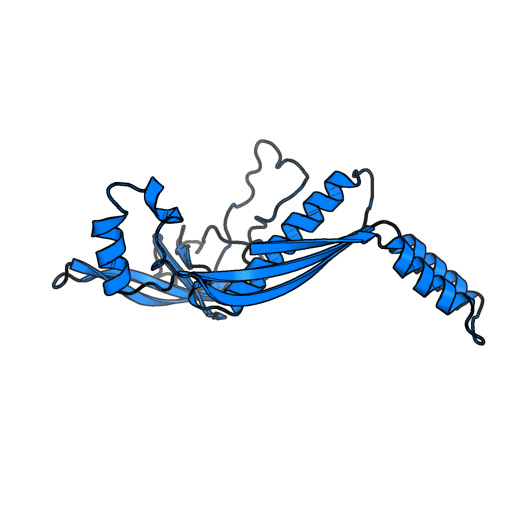 1 99 ? 18.958 -1.500 -12.190 1.00 66.88 99 VAL A N 1
ATOM 787 C CA . VAL A 1 99 ? 20.257 -1.529 -11.528 1.00 66.88 99 VAL A CA 1
ATOM 788 C C . VAL A 1 99 ? 20.985 -0.251 -11.927 1.00 66.88 99 VAL A C 1
ATOM 790 O O . VAL A 1 99 ? 21.287 -0.032 -13.094 1.00 66.88 99 VAL A O 1
ATOM 793 N N . SER A 1 100 ? 21.237 0.632 -10.963 1.00 64.50 100 SER A N 1
ATOM 794 C CA . SER A 1 100 ? 22.013 1.851 -11.195 1.00 64.50 100 SER A CA 1
ATOM 795 C C . SER A 1 100 ? 22.992 2.085 -10.052 1.00 64.50 100 SER A C 1
ATOM 797 O O . SER A 1 100 ? 22.588 2.059 -8.886 1.00 64.50 100 SER A O 1
ATOM 799 N N . GLY A 1 101 ? 24.249 2.383 -10.384 1.00 66.12 101 GLY A N 1
ATOM 800 C CA . GLY A 1 101 ? 25.303 2.668 -9.408 1.00 66.12 101 GLY A CA 1
ATOM 801 C C . GLY A 1 101 ? 25.911 1.408 -8.781 1.00 66.12 101 GLY A C 1
ATOM 802 O O . GLY A 1 101 ? 25.916 0.347 -9.391 1.00 66.12 101 GLY A O 1
ATOM 803 N N . ASN A 1 102 ? 26.419 1.537 -7.552 1.00 64.94 102 ASN A N 1
ATOM 804 C CA . ASN A 1 102 ? 27.231 0.519 -6.864 1.00 64.94 102 ASN A CA 1
ATOM 805 C C . ASN A 1 102 ? 26.419 -0.531 -6.073 1.00 64.94 102 ASN A C 1
ATOM 807 O O . ASN A 1 102 ? 26.949 -1.122 -5.137 1.00 64.94 102 ASN A O 1
ATOM 811 N N . LYS A 1 103 ? 25.132 -0.725 -6.379 1.00 71.44 103 LYS A N 1
ATOM 812 C CA . LYS A 1 103 ? 24.261 -1.648 -5.627 1.00 71.44 103 LYS A CA 1
ATOM 813 C C . LYS A 1 103 ? 24.384 -3.081 -6.135 1.00 71.44 103 LYS A C 1
ATOM 815 O O . LYS A 1 103 ? 24.500 -3.287 -7.344 1.00 71.44 103 LYS A O 1
ATOM 820 N N . THR A 1 104 ? 24.310 -4.068 -5.243 1.00 76.38 104 THR A N 1
ATOM 821 C CA . THR A 1 104 ? 24.324 -5.484 -5.647 1.00 76.38 104 THR A CA 1
ATOM 822 C C . THR A 1 104 ? 22.976 -5.919 -6.227 1.00 76.38 104 THR A C 1
ATOM 824 O O . THR A 1 104 ? 21.947 -5.249 -6.081 1.00 76.38 104 THR A O 1
ATOM 827 N N . LYS A 1 105 ? 22.961 -7.070 -6.906 1.00 72.50 105 LYS A N 1
ATOM 828 C CA . LYS A 1 105 ? 21.734 -7.644 -7.474 1.00 72.50 105 LYS A CA 1
ATOM 829 C C . LYS A 1 105 ? 20.716 -7.986 -6.382 1.00 72.50 105 LYS A C 1
ATOM 831 O O . LYS A 1 105 ? 19.538 -7.673 -6.531 1.00 72.50 105 LYS A O 1
ATOM 836 N N . GLU A 1 106 ? 21.163 -8.576 -5.278 1.00 77.31 106 GLU A N 1
ATOM 837 C CA . GLU A 1 106 ? 20.330 -8.986 -4.137 1.00 77.31 106 GLU A CA 1
ATOM 838 C C . GLU A 1 106 ? 19.636 -7.780 -3.505 1.00 77.31 106 GLU A C 1
ATOM 840 O O . GLU A 1 106 ? 18.433 -7.779 -3.255 1.00 77.31 106 GLU A O 1
ATOM 845 N N . GLU A 1 107 ? 20.409 -6.725 -3.309 1.00 78.00 107 GLU A N 1
ATOM 846 C CA . GLU A 1 107 ? 19.995 -5.421 -2.822 1.00 78.00 107 GLU A CA 1
ATOM 847 C C . GLU A 1 107 ? 18.856 -4.813 -3.662 1.00 78.00 107 GLU A C 1
ATOM 849 O O . GLU A 1 107 ? 17.837 -4.335 -3.151 1.00 78.00 107 GLU A O 1
ATOM 854 N N . ILE A 1 108 ? 18.998 -4.878 -4.982 1.00 76.12 108 ILE A N 1
ATOM 855 C CA . ILE A 1 108 ? 18.006 -4.379 -5.937 1.00 76.12 108 ILE A CA 1
ATOM 856 C C . ILE A 1 108 ? 16.749 -5.247 -5.947 1.00 76.12 108 ILE A C 1
ATOM 858 O O . ILE A 1 108 ? 15.634 -4.718 -5.979 1.00 76.12 108 ILE A O 1
ATOM 862 N N . VAL A 1 109 ? 16.920 -6.566 -5.871 1.00 78.69 109 VAL A N 1
ATOM 863 C CA . VAL A 1 109 ? 15.826 -7.535 -5.759 1.00 78.69 109 VAL A CA 1
ATOM 864 C C . VAL A 1 109 ? 15.010 -7.293 -4.488 1.00 78.69 109 VAL A C 1
ATOM 866 O O . VAL A 1 109 ? 13.780 -7.259 -4.555 1.00 78.69 109 VAL A O 1
ATOM 869 N N . GLN A 1 110 ? 15.659 -7.047 -3.348 1.00 80.38 110 GLN A N 1
ATOM 870 C CA . GLN A 1 110 ? 14.972 -6.735 -2.092 1.00 80.38 110 GLN A CA 1
ATOM 871 C C . GLN A 1 110 ? 14.166 -5.436 -2.190 1.00 80.38 110 GLN A C 1
ATOM 873 O O . GLN A 1 110 ? 12.992 -5.403 -1.821 1.00 80.38 110 GLN A O 1
ATOM 878 N N . LEU A 1 111 ? 14.746 -4.370 -2.747 1.00 79.69 111 LEU A N 1
ATOM 879 C CA . LEU A 1 111 ? 14.021 -3.112 -2.937 1.00 79.69 111 LEU A CA 1
ATOM 880 C C . LEU A 1 111 ? 12.810 -3.2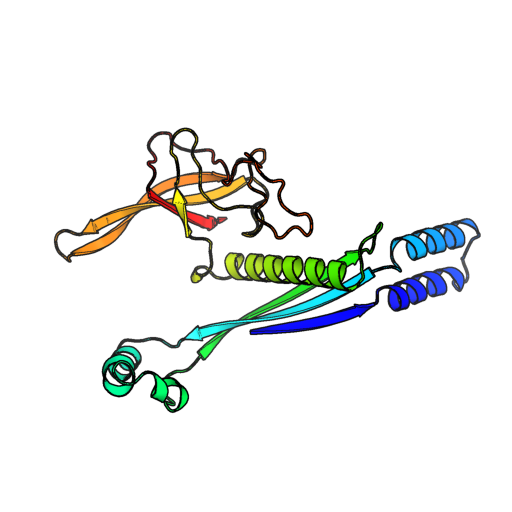75 -3.868 1.00 79.69 111 LEU A C 1
ATOM 882 O O . LEU A 1 111 ? 11.738 -2.729 -3.591 1.00 79.69 111 LEU A O 1
ATOM 886 N N . ALA A 1 112 ? 12.971 -4.023 -4.965 1.00 78.38 112 ALA A N 1
ATOM 887 C CA . ALA A 1 112 ? 11.883 -4.352 -5.884 1.00 78.38 112 ALA A CA 1
ATOM 888 C C . ALA A 1 112 ? 10.754 -5.089 -5.166 1.00 78.38 112 ALA A C 1
ATOM 890 O O . ALA A 1 112 ? 9.583 -4.752 -5.346 1.00 78.38 112 ALA A O 1
ATOM 891 N N . LEU A 1 113 ? 11.120 -6.052 -4.320 1.00 82.44 113 LEU A N 1
ATOM 892 C CA . LEU A 1 113 ? 10.199 -6.853 -3.534 1.00 82.44 113 LEU A CA 1
ATOM 893 C C . LEU A 1 113 ? 9.348 -5.997 -2.597 1.00 82.44 113 LEU A C 1
ATOM 895 O O . LEU A 1 113 ? 8.121 -6.044 -2.694 1.00 82.44 113 LEU A O 1
ATOM 899 N N . PHE A 1 114 ? 9.971 -5.182 -1.743 1.00 84.44 114 PHE A N 1
ATOM 900 C CA . PHE A 1 114 ? 9.234 -4.344 -0.793 1.00 84.44 114 PHE A CA 1
ATOM 901 C C . PHE A 1 114 ? 8.294 -3.369 -1.503 1.00 84.44 114 PHE A C 1
ATOM 903 O O . PHE A 1 114 ? 7.114 -3.300 -1.168 1.00 84.44 114 PHE A O 1
ATOM 910 N N . ARG A 1 115 ? 8.766 -2.696 -2.560 1.00 82.44 115 ARG A N 1
ATOM 911 C CA . ARG A 1 115 ? 7.926 -1.780 -3.350 1.00 82.4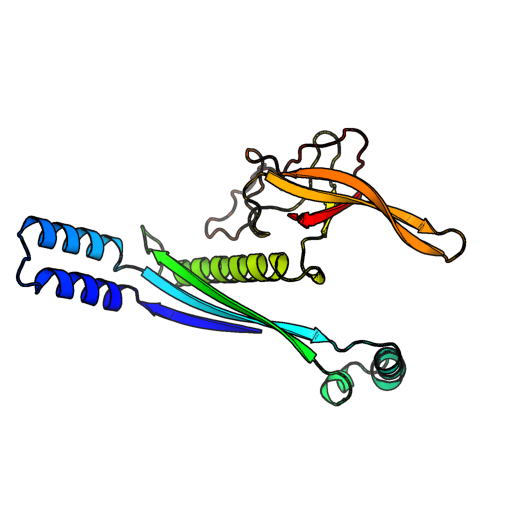4 115 ARG A CA 1
ATOM 912 C C . ARG A 1 115 ? 6.749 -2.486 -4.008 1.00 82.44 115 ARG A C 1
ATOM 914 O O . ARG A 1 115 ? 5.646 -1.946 -4.055 1.00 82.44 115 ARG A O 1
ATOM 921 N N . ASN A 1 116 ? 6.979 -3.677 -4.549 1.00 83.00 116 ASN A N 1
ATOM 922 C CA . ASN A 1 116 ? 5.937 -4.438 -5.215 1.00 83.00 116 ASN A CA 1
ATOM 923 C C . ASN A 1 116 ? 4.856 -4.898 -4.220 1.00 83.00 116 ASN A C 1
ATOM 925 O O . ASN A 1 116 ? 3.663 -4.757 -4.510 1.00 83.00 116 ASN A O 1
ATOM 929 N N . ILE A 1 117 ? 5.272 -5.362 -3.037 1.00 82.88 117 ILE A N 1
ATOM 930 C CA . ILE A 1 117 ? 4.385 -5.735 -1.931 1.00 82.88 117 ILE A CA 1
ATOM 931 C C . ILE A 1 117 ? 3.586 -4.521 -1.442 1.00 82.88 117 ILE A C 1
ATOM 933 O O . ILE A 1 117 ? 2.358 -4.601 -1.393 1.00 82.88 117 ILE A O 1
ATOM 937 N N . ASP A 1 118 ? 4.241 -3.393 -1.155 1.00 85.62 118 ASP A N 1
ATOM 938 C CA . ASP A 1 118 ? 3.576 -2.158 -0.714 1.00 85.62 118 ASP A CA 1
ATOM 939 C C . ASP A 1 118 ? 2.520 -1.720 -1.741 1.00 85.62 118 ASP A C 1
ATOM 941 O O . ASP A 1 118 ? 1.350 -1.533 -1.409 1.00 85.62 118 ASP A O 1
ATOM 945 N N . ASN A 1 119 ? 2.876 -1.686 -3.029 1.00 85.94 119 ASN A N 1
ATOM 946 C CA . ASN A 1 119 ? 1.931 -1.368 -4.101 1.00 85.94 119 ASN A CA 1
ATOM 947 C C . ASN A 1 119 ? 0.749 -2.354 -4.163 1.00 85.94 119 ASN A C 1
ATOM 949 O O . ASN A 1 119 ? -0.354 -1.977 -4.567 1.00 85.94 119 ASN A O 1
ATOM 953 N N . CYS A 1 120 ? 0.964 -3.633 -3.842 1.00 84.31 120 CYS A N 1
ATOM 954 C CA . CYS A 1 120 ? -0.092 -4.650 -3.818 1.00 84.31 120 CYS A CA 1
ATOM 955 C C . CYS A 1 120 ? -1.094 -4.335 -2.708 1.00 84.31 120 CYS A C 1
ATOM 957 O O . CYS A 1 120 ? -2.303 -4.312 -2.953 1.00 84.31 120 CYS A O 1
ATOM 959 N N . PHE A 1 121 ? -0.588 -4.020 -1.516 1.00 84.19 121 PHE A N 1
ATOM 960 C CA . PHE A 1 121 ? -1.409 -3.602 -0.387 1.00 84.19 121 PHE A CA 1
ATOM 961 C C . PHE A 1 121 ? -2.178 -2.317 -0.684 1.00 84.19 121 PHE A C 1
ATOM 963 O O . PHE A 1 121 ? -3.386 -2.290 -0.463 1.00 84.19 121 PHE A O 1
ATOM 970 N N . VAL A 1 122 ? -1.542 -1.316 -1.302 1.00 88.50 122 VAL A N 1
ATOM 971 C CA . VAL A 1 122 ? -2.202 -0.063 -1.703 1.00 88.50 122 VAL A CA 1
ATOM 972 C C . VAL A 1 122 ? -3.384 -0.308 -2.650 1.00 88.50 122 VAL A C 1
ATOM 974 O O . VAL A 1 122 ? -4.427 0.339 -2.529 1.00 88.50 122 VAL A O 1
ATOM 977 N N . LYS A 1 123 ? -3.271 -1.249 -3.594 1.00 87.88 123 LYS A N 1
ATOM 978 C CA . LYS A 1 123 ? -4.403 -1.603 -4.468 1.00 87.88 123 LYS A CA 1
ATOM 979 C C . LYS A 1 123 ? -5.499 -2.344 -3.706 1.00 87.88 123 LYS A C 1
ATOM 981 O O . LYS A 1 123 ? -6.673 -2.004 -3.856 1.00 87.88 123 LYS A O 1
ATOM 986 N N . LEU A 1 124 ? -5.126 -3.312 -2.867 1.00 85.31 124 LEU A N 1
ATOM 987 C CA . LEU A 1 124 ? -6.075 -4.078 -2.059 1.00 85.31 124 LEU A CA 1
ATOM 988 C C . LEU A 1 124 ? -6.870 -3.179 -1.108 1.00 85.31 124 LEU A C 1
ATOM 990 O O . LEU A 1 124 ? -8.095 -3.271 -1.094 1.00 85.31 124 LEU A O 1
ATOM 994 N N . GLN A 1 125 ? -6.220 -2.273 -0.376 1.00 86.56 125 GLN A N 1
ATOM 995 C CA . GLN A 1 125 ? -6.912 -1.357 0.536 1.00 86.56 125 GLN A CA 1
ATOM 996 C C . GLN A 1 125 ? -7.871 -0.409 -0.194 1.00 86.56 125 GLN A C 1
ATOM 998 O O . GLN A 1 125 ? -8.935 -0.093 0.325 1.00 86.56 125 GLN A O 1
ATOM 1003 N N . LYS A 1 126 ? -7.531 0.040 -1.411 1.00 85.31 126 LYS A N 1
ATOM 1004 C CA . LYS A 1 126 ? -8.394 0.946 -2.188 1.00 85.31 126 LYS A CA 1
ATOM 1005 C C . LYS A 1 126 ? -9.655 0.240 -2.682 1.00 85.31 126 LYS A C 1
ATOM 1007 O O . LYS A 1 126 ? -10.715 0.855 -2.730 1.00 85.31 126 LYS A O 1
ATOM 1012 N N . GLN A 1 127 ? -9.538 -1.038 -3.032 1.00 85.88 127 GLN A N 1
ATOM 1013 C CA . GLN A 1 127 ? -10.640 -1.834 -3.574 1.00 85.88 127 GLN A CA 1
ATOM 1014 C C . GLN A 1 127 ? -11.498 -2.519 -2.504 1.00 85.88 127 GLN A C 1
ATOM 1016 O O . GLN A 1 127 ? -12.603 -2.953 -2.813 1.00 85.88 127 GLN A O 1
ATOM 1021 N N . ASN A 1 128 ? -11.012 -2.638 -1.264 1.00 82.81 128 ASN A N 1
ATOM 1022 C CA . ASN A 1 128 ? -11.699 -3.361 -0.196 1.00 82.81 128 ASN A CA 1
ATOM 1023 C C . ASN A 1 128 ? -11.859 -2.457 1.036 1.00 82.81 128 ASN A C 1
ATOM 1025 O O . ASN A 1 128 ? -10.884 -2.150 1.717 1.00 82.81 128 ASN A O 1
ATOM 1029 N N . GLU A 1 129 ? -13.100 -2.070 1.351 1.00 83.12 129 GLU A N 1
ATOM 1030 C CA . GLU A 1 129 ? -13.458 -1.184 2.479 1.00 83.12 129 GLU A CA 1
ATOM 1031 C C . GLU A 1 129 ? -12.824 -1.589 3.815 1.00 83.12 129 GLU A C 1
ATOM 1033 O O . GLU A 1 129 ? -12.346 -0.733 4.558 1.00 83.12 129 GLU A O 1
ATOM 1038 N N . VAL A 1 130 ? -12.793 -2.891 4.102 1.00 79.62 130 VAL A N 1
ATOM 1039 C CA . VAL A 1 130 ? -12.257 -3.454 5.352 1.00 79.62 130 VAL A CA 1
ATOM 1040 C C . VAL A 1 130 ? -10.738 -3.296 5.492 1.00 79.62 130 VAL A C 1
ATOM 1042 O O . VAL A 1 130 ? -10.216 -3.425 6.591 1.00 79.62 130 VAL A O 1
ATOM 1045 N N . PHE A 1 131 ? -10.033 -2.994 4.397 1.00 82.69 131 PHE A N 1
ATOM 1046 C CA . PHE A 1 131 ? -8.584 -2.777 4.376 1.00 82.69 131 PHE A CA 1
ATOM 1047 C C . PHE A 1 131 ? -8.195 -1.307 4.247 1.00 82.69 131 PHE A C 1
ATOM 1049 O O . PHE A 1 131 ? -7.005 -0.999 4.299 1.00 82.69 131 PHE A O 1
ATOM 1056 N N . LYS A 1 132 ? -9.157 -0.392 4.069 1.00 89.00 132 LYS A N 1
ATOM 1057 C CA . LYS A 1 132 ? -8.853 1.040 4.002 1.00 89.00 132 LYS A CA 1
ATOM 1058 C C . LYS A 1 132 ? -8.133 1.465 5.289 1.00 89.00 132 LYS A C 1
ATOM 1060 O O . LYS A 1 132 ? -8.633 1.147 6.370 1.00 89.00 132 LYS A O 1
ATOM 1065 N N . PRO A 1 133 ? -6.999 2.189 5.197 1.00 90.25 133 PRO A N 1
ATOM 1066 C CA . PRO A 1 133 ? -6.242 2.586 6.374 1.00 90.25 133 PRO A CA 1
ATOM 1067 C C . PRO A 1 133 ? -7.122 3.330 7.370 1.00 90.25 133 PRO A C 1
ATOM 1069 O O . PRO A 1 133 ? -7.856 4.251 6.994 1.00 90.25 133 PRO A O 1
ATOM 1072 N N . SER A 1 134 ? -7.020 2.913 8.628 1.00 92.56 134 SER A N 1
ATOM 1073 C CA . SER A 1 134 ? -7.699 3.516 9.765 1.00 92.56 134 SER A CA 1
ATOM 1074 C C . SER A 1 134 ? -6.684 3.716 10.882 1.00 92.56 134 SER A C 1
ATOM 1076 O O . SER A 1 134 ? -6.202 2.743 11.459 1.00 92.56 134 SER A O 1
ATOM 1078 N N . VAL A 1 135 ? -6.324 4.967 11.158 1.00 95.06 135 VAL A N 1
ATOM 1079 C CA . VAL A 1 135 ? -5.280 5.326 12.135 1.00 95.06 135 VAL A CA 1
ATOM 1080 C C . VAL A 1 135 ? -5.747 6.484 13.015 1.00 95.06 135 VAL A C 1
ATOM 1082 O O . VAL A 1 135 ? -6.585 7.267 12.574 1.00 95.06 135 VAL A O 1
ATOM 1085 N N . PRO A 1 136 ? -5.242 6.634 14.247 1.00 95.94 136 PRO A N 1
ATOM 1086 C CA . PRO A 1 136 ? -5.564 7.793 15.070 1.00 95.94 136 PRO A CA 1
ATOM 1087 C C . PRO A 1 136 ? -4.813 9.050 14.605 1.00 95.94 136 PRO A C 1
ATOM 1089 O O . PRO A 1 136 ? -3.671 8.984 14.140 1.00 95.94 136 PRO A O 1
ATOM 1092 N N . LEU A 1 137 ? -5.423 10.218 14.807 1.00 96.25 137 LEU A N 1
ATOM 1093 C CA . LEU A 1 137 ? -4.716 11.496 14.804 1.00 96.25 137 LEU A CA 1
ATOM 1094 C C . LEU A 1 137 ? -3.726 11.524 15.970 1.00 96.25 137 LEU A C 1
ATOM 1096 O O . LEU A 1 137 ? -4.099 11.330 17.125 1.00 96.25 137 LEU A O 1
ATOM 1100 N N . THR A 1 138 ? -2.466 11.823 15.680 1.00 95.56 138 THR A N 1
ATOM 1101 C CA . THR A 1 138 ? -1.402 11.973 16.683 1.00 95.56 138 THR A CA 1
ATOM 1102 C C . THR A 1 138 ? -1.168 13.432 17.078 1.00 95.56 138 THR A C 1
ATOM 1104 O O . THR A 1 138 ? -0.404 13.717 17.997 1.00 95.56 138 THR A O 1
ATOM 1107 N N . GLY A 1 139 ? -1.830 14.384 16.414 1.00 93.25 139 GLY A N 1
ATOM 1108 C CA . GLY A 1 139 ? -1.804 15.803 16.764 1.00 93.25 139 GLY A CA 1
ATOM 1109 C C . GLY A 1 139 ? -2.910 16.599 16.073 1.00 93.25 139 GLY A C 1
ATOM 1110 O O . GLY A 1 139 ? -3.414 16.179 15.032 1.00 93.25 139 GLY A O 1
ATOM 1111 N N . ALA A 1 140 ? -3.277 17.739 16.668 1.00 88.25 140 ALA A N 1
ATOM 1112 C CA . ALA A 1 140 ? -4.354 18.620 16.200 1.00 88.25 140 ALA A CA 1
ATOM 1113 C C . ALA A 1 140 ? -3.873 19.966 15.630 1.00 88.25 140 ALA A C 1
ATOM 1115 O O . ALA A 1 140 ? -4.483 20.499 14.704 1.00 88.25 140 ALA A O 1
ATOM 1116 N N . THR A 1 141 ? -2.759 20.503 16.140 1.00 88.44 141 THR A N 1
ATOM 1117 C CA . THR A 1 141 ? -2.187 21.782 15.688 1.00 88.44 141 THR A CA 1
ATOM 1118 C C . THR A 1 141 ? -0.667 21.643 15.539 1.00 88.44 141 THR A C 1
ATOM 1120 O O . THR A 1 141 ? 0.055 21.869 16.507 1.00 88.44 141 THR A O 1
ATOM 1123 N N . PRO A 1 142 ? -0.155 21.248 14.359 1.00 92.50 142 PRO A N 1
ATOM 1124 C CA . PRO A 1 142 ? -0.894 20.895 13.142 1.00 92.50 142 PRO A CA 1
ATOM 1125 C C . PRO A 1 142 ? -1.590 19.523 13.232 1.00 92.50 142 PRO A C 1
ATOM 1127 O O . PRO A 1 142 ? -1.214 18.679 14.049 1.00 92.50 142 PRO A O 1
ATOM 1130 N N . LEU A 1 143 ? -2.593 19.296 12.371 1.00 95.69 143 LEU A N 1
ATOM 1131 C CA . LEU A 1 143 ? -3.242 17.989 12.231 1.00 95.69 143 LEU A CA 1
ATOM 1132 C C . LEU A 1 143 ? -2.258 16.991 11.628 1.00 95.69 143 LEU A C 1
ATOM 1134 O O . LEU A 1 143 ? -1.754 17.223 10.527 1.00 95.69 143 LEU A O 1
ATOM 1138 N N . LYS A 1 144 ? -2.007 15.886 12.329 1.00 96.56 144 LYS A N 1
ATOM 1139 C CA . LYS A 1 144 ? -1.026 14.880 11.908 1.00 96.56 144 LYS A CA 1
ATOM 1140 C C . LYS A 1 144 ? -1.419 13.463 12.304 1.00 96.56 144 LYS A C 1
ATOM 1142 O O . LYS A 1 144 ? -2.113 13.271 13.300 1.00 96.56 144 LYS A O 1
ATOM 1147 N N . ALA A 1 145 ? -0.951 12.487 11.532 1.00 97.31 145 ALA A N 1
ATOM 1148 C CA . ALA A 1 145 ? -1.081 11.062 11.833 1.00 97.31 145 ALA A CA 1
ATOM 1149 C C . ALA A 1 145 ? 0.122 10.270 11.295 1.00 97.31 145 ALA A C 1
ATOM 1151 O O . ALA A 1 145 ? 0.755 10.675 10.315 1.00 97.31 145 ALA A O 1
ATOM 1152 N N . SER A 1 146 ? 0.422 9.133 11.925 1.00 96.31 146 SER A N 1
ATOM 1153 C CA . SER A 1 146 ? 1.524 8.236 11.545 1.00 96.31 146 SER A CA 1
ATOM 1154 C C . SER A 1 146 ? 1.122 7.324 10.380 1.00 96.31 146 SER A C 1
ATOM 1156 O O . SER A 1 146 ? 0.927 6.125 10.544 1.00 96.31 146 SER A O 1
ATOM 1158 N N . ILE A 1 147 ? 0.943 7.919 9.206 1.00 95.88 147 ILE A N 1
ATOM 1159 C CA . ILE A 1 147 ? 0.596 7.256 7.941 1.00 95.88 147 ILE A CA 1
ATOM 1160 C C . ILE A 1 147 ? 1.325 7.982 6.812 1.00 95.88 147 ILE A C 1
ATOM 1162 O O . ILE A 1 147 ? 1.590 9.176 6.949 1.00 95.88 147 ILE A O 1
ATOM 1166 N N . GLY A 1 148 ? 1.672 7.306 5.722 1.00 95.38 148 GLY A N 1
ATOM 1167 C CA . GLY A 1 148 ? 2.548 7.871 4.703 1.00 95.38 148 GLY A CA 1
ATOM 1168 C C . GLY A 1 148 ? 2.461 7.201 3.336 1.00 95.38 148 GLY A C 1
ATOM 1169 O O . GLY A 1 148 ? 1.439 6.641 2.932 1.00 95.38 148 GLY A O 1
ATOM 1170 N N . MET A 1 149 ? 3.551 7.316 2.582 1.00 94.19 149 MET A N 1
ATOM 1171 C CA . MET A 1 149 ? 3.638 6.827 1.204 1.00 94.19 149 MET A CA 1
ATOM 1172 C C . MET A 1 149 ? 3.532 5.301 1.086 1.00 94.19 149 MET A C 1
ATOM 1174 O O . MET A 1 149 ? 3.098 4.813 0.043 1.00 94.19 149 MET A O 1
ATOM 1178 N N . LYS A 1 150 ? 3.885 4.540 2.131 1.00 91.25 150 LYS A N 1
ATOM 1179 C CA . LYS A 1 150 ? 3.723 3.077 2.185 1.00 91.25 150 LYS A CA 1
ATOM 1180 C C . LYS A 1 150 ? 2.255 2.667 2.096 1.00 91.25 150 LYS A C 1
ATOM 1182 O O . LYS A 1 150 ? 1.923 1.701 1.418 1.00 91.25 150 LYS A O 1
ATOM 1187 N N . GLU A 1 151 ? 1.365 3.455 2.694 1.00 92.56 151 GLU A N 1
ATOM 1188 C CA . GLU A 1 151 ? -0.088 3.290 2.590 1.00 92.56 151 GLU A CA 1
ATOM 1189 C C . GLU A 1 151 ? -0.661 3.953 1.322 1.00 92.56 151 GLU A C 1
ATOM 1191 O O . GLU A 1 151 ? -1.878 4.035 1.145 1.00 92.56 151 GLU A O 1
ATOM 1196 N N . GLY A 1 152 ? 0.199 4.407 0.406 1.00 92.19 152 GLY A N 1
ATOM 1197 C CA . GLY A 1 152 ? -0.184 4.906 -0.912 1.00 92.19 152 GLY A CA 1
ATOM 1198 C C . GLY A 1 152 ? -0.632 6.362 -0.942 1.00 92.19 152 GLY A C 1
ATOM 1199 O O . GLY A 1 152 ? -1.350 6.736 -1.874 1.00 92.19 152 GLY A O 1
ATOM 1200 N N . LEU A 1 153 ? -0.241 7.163 0.056 1.00 95.12 153 LEU A N 1
ATOM 1201 C CA . LEU A 1 153 ? -0.501 8.600 0.073 1.00 95.12 153 LEU A CA 1
ATOM 1202 C C . LEU A 1 153 ? 0.447 9.341 -0.872 1.00 95.12 153 LEU A C 1
ATOM 1204 O O . LEU A 1 153 ? 1.663 9.164 -0.830 1.00 95.12 153 LEU A O 1
ATOM 1208 N N . THR A 1 154 ? -0.128 10.195 -1.710 1.00 94.56 154 THR A N 1
ATOM 1209 C CA . THR A 1 154 ? 0.571 11.009 -2.714 1.00 94.56 154 THR A CA 1
ATOM 1210 C C . THR A 1 154 ? 0.212 12.491 -2.629 1.00 94.56 154 THR A C 1
ATOM 1212 O O . THR A 1 154 ? 0.912 13.332 -3.191 1.00 94.56 154 THR A O 1
ATOM 1215 N N . GLY A 1 155 ? -0.841 12.833 -1.885 1.00 95.12 155 GLY A N 1
ATOM 1216 C CA . GLY A 1 155 ? -1.292 14.191 -1.654 1.00 95.12 155 GLY A CA 1
ATOM 1217 C C . GLY A 1 155 ? -2.722 14.399 -2.129 1.00 95.12 155 GLY A C 1
ATOM 1218 O O . GLY A 1 155 ? -3.071 14.172 -3.284 1.00 95.12 155 GLY A O 1
ATOM 1219 N N . GLY A 1 156 ? -3.546 14.958 -1.247 1.00 94.38 156 GLY A N 1
ATOM 1220 C CA . GLY A 1 156 ? -4.923 15.311 -1.554 1.00 94.38 156 GLY A CA 1
ATOM 1221 C C . GLY A 1 156 ? -5.959 14.206 -1.353 1.00 94.38 156 GLY A C 1
ATOM 1222 O O . GLY A 1 156 ? -7.147 14.503 -1.508 1.00 94.38 156 GLY A O 1
ATOM 1223 N N . GLU A 1 157 ? -5.543 13.007 -0.950 1.00 95.06 157 GLU A N 1
ATOM 1224 C CA . GLU A 1 157 ? -6.437 11.956 -0.459 1.00 95.06 157 GLU A CA 1
ATOM 1225 C C . GLU A 1 157 ? -7.269 12.476 0.718 1.00 95.06 157 GLU A C 1
ATOM 1227 O O . GLU A 1 157 ? -6.825 13.337 1.493 1.00 95.06 157 GLU A O 1
ATOM 1232 N N . GLN A 1 158 ? -8.495 11.973 0.844 1.00 95.19 158 GLN A N 1
ATOM 1233 C CA . GLN A 1 158 ? -9.436 12.407 1.871 1.00 95.19 158 GLN A CA 1
ATOM 1234 C C . GLN A 1 158 ? -9.688 11.312 2.894 1.00 95.19 158 GLN A C 1
ATOM 1236 O O . GLN A 1 158 ? -9.891 10.145 2.557 1.00 95.19 158 GLN A O 1
ATOM 1241 N N . PHE A 1 159 ? -9.760 11.731 4.153 1.00 95.81 159 PHE A N 1
ATOM 1242 C CA . PHE A 1 159 ? -10.107 10.878 5.276 1.00 95.81 159 PHE A CA 1
ATOM 1243 C C . PHE A 1 159 ? -11.359 11.410 5.963 1.00 95.81 159 PHE A C 1
ATOM 1245 O O . PHE A 1 159 ? -11.504 12.620 6.160 1.00 95.81 159 PHE A O 1
ATOM 1252 N N . GLN A 1 160 ? -12.249 10.498 6.337 1.00 95.94 160 GLN A N 1
ATOM 1253 C CA . GLN A 1 160 ? -13.328 10.770 7.277 1.00 95.94 160 GLN A CA 1
ATOM 1254 C C . GLN A 1 160 ? -12.783 10.637 8.701 1.00 95.94 160 GLN A C 1
ATOM 1256 O O . GLN A 1 160 ? -12.009 9.722 8.979 1.00 95.94 160 GLN A O 1
ATOM 1261 N N . VAL A 1 161 ? -13.177 11.550 9.585 1.00 96.31 161 VAL A N 1
ATOM 1262 C CA . VAL A 1 161 ? -12.758 11.582 10.988 1.00 96.31 161 VAL A CA 1
ATOM 1263 C C . VAL A 1 161 ? -13.895 11.092 11.872 1.00 96.31 161 VAL A C 1
ATOM 1265 O O . VAL A 1 161 ? -15.036 11.537 11.714 1.00 96.31 161 VAL A O 1
ATOM 1268 N N . TYR A 1 162 ? -13.560 10.227 12.821 1.00 95.19 162 TYR A N 1
ATOM 1269 C CA . TYR A 1 162 ? -14.469 9.643 13.791 1.00 95.19 162 TYR A CA 1
ATOM 1270 C C . TYR A 1 162 ? -13.962 9.854 15.218 1.00 95.19 162 TYR A C 1
ATOM 1272 O O . TYR A 1 162 ? -12.778 9.675 15.504 1.00 95.19 162 TYR A O 1
ATOM 1280 N N . GLU A 1 163 ? -14.869 10.184 16.127 1.00 93.12 163 GLU A N 1
ATOM 1281 C CA . GLU A 1 163 ? -14.631 10.135 17.568 1.00 93.12 163 GLU A CA 1
ATOM 1282 C C . GLU A 1 163 ? -15.196 8.828 18.128 1.00 93.12 163 GLU A C 1
ATOM 1284 O O . GLU A 1 163 ? -16.314 8.438 17.789 1.00 93.12 163 GLU A O 1
ATOM 1289 N N . LEU A 1 164 ? -14.406 8.145 18.955 1.00 87.62 164 LEU A N 1
ATOM 1290 C CA . LEU A 1 164 ? -14.835 6.951 19.678 1.00 87.62 164 LEU A CA 1
ATOM 1291 C C . LEU A 1 164 ? -15.567 7.407 20.942 1.00 87.62 164 LEU A C 1
ATOM 1293 O O . LEU A 1 164 ? -14.946 7.959 21.848 1.00 87.62 164 LEU A O 1
ATOM 1297 N N . VAL A 1 165 ? -16.875 7.180 20.999 1.00 88.31 165 VAL A N 1
ATOM 1298 C CA . VAL A 1 165 ? -17.723 7.551 22.138 1.00 88.31 165 VAL A CA 1
ATOM 1299 C C . VAL A 1 165 ? -18.286 6.282 22.763 1.00 88.31 165 VAL A C 1
ATOM 1301 O O . VAL A 1 165 ? -18.729 5.379 22.056 1.00 88.31 165 VAL A O 1
ATOM 1304 N N . MET A 1 166 ? -18.250 6.182 24.090 1.00 84.12 166 MET A N 1
ATOM 1305 C CA . MET A 1 166 ? -18.871 5.064 24.795 1.00 84.12 166 MET A CA 1
ATOM 1306 C C . MET A 1 166 ? -20.382 5.273 24.850 1.00 84.12 166 MET A C 1
ATOM 1308 O O . MET A 1 166 ? -20.863 6.289 25.348 1.00 84.12 166 MET A O 1
ATOM 1312 N N . ASP A 1 167 ? -21.122 4.297 24.350 1.00 81.75 167 ASP A N 1
ATOM 1313 C CA . ASP A 1 167 ? -22.554 4.207 24.550 1.00 81.75 167 ASP A CA 1
ATOM 1314 C C . ASP A 1 167 ? -22.826 3.798 26.001 1.00 81.75 167 ASP A C 1
ATOM 1316 O O . ASP A 1 167 ? -22.453 2.707 26.434 1.00 81.75 167 ASP A O 1
ATOM 1320 N N . GLN A 1 168 ? -23.443 4.697 26.765 1.00 81.12 168 GLN A N 1
ATOM 1321 C CA . GLN A 1 168 ? -23.668 4.494 28.196 1.00 81.12 168 GLN A CA 1
ATOM 1322 C C . GLN A 1 168 ? -24.750 3.447 28.503 1.00 81.12 168 GLN A C 1
ATOM 1324 O O . GLN A 1 168 ? -24.770 2.923 29.613 1.00 81.12 168 GLN A O 1
ATOM 1329 N N . GLU A 1 169 ? -25.626 3.121 27.549 1.00 80.69 169 GLU A N 1
ATOM 1330 C CA . GLU A 1 169 ? -26.717 2.157 27.745 1.00 80.69 169 GLU A CA 1
ATOM 1331 C C . GLU A 1 169 ? -26.268 0.720 27.460 1.00 80.69 169 GLU A C 1
ATOM 1333 O O . GLU A 1 169 ? -26.637 -0.214 28.166 1.00 80.69 169 GLU A O 1
ATOM 1338 N N . THR A 1 170 ? -25.450 0.538 26.426 1.00 81.19 170 THR A N 1
ATOM 1339 C CA . THR A 1 170 ? -24.993 -0.774 25.944 1.00 81.19 170 THR A CA 1
ATOM 1340 C C . THR A 1 170 ? -23.564 -1.105 26.369 1.00 81.19 170 THR A C 1
ATOM 1342 O O . THR A 1 170 ? -23.137 -2.250 26.232 1.00 81.19 170 THR A O 1
ATOM 1345 N N . GLY A 1 171 ? -22.795 -0.115 26.838 1.00 78.88 171 GLY A N 1
ATOM 1346 C CA . GLY A 1 171 ? -21.367 -0.250 27.138 1.00 78.88 171 GLY A CA 1
ATOM 1347 C C . GLY A 1 171 ? -20.481 -0.431 25.898 1.00 78.88 171 GLY A C 1
ATOM 1348 O O . GLY A 1 171 ? -19.294 -0.726 26.031 1.00 78.88 171 GLY A O 1
ATOM 1349 N N . THR A 1 172 ? -21.032 -0.280 24.688 1.00 78.12 172 THR A N 1
ATOM 1350 C CA . THR A 1 172 ? -20.301 -0.469 23.425 1.00 78.12 172 THR A CA 1
ATOM 1351 C C . THR A 1 172 ? -19.682 0.833 22.922 1.00 78.12 172 THR A C 1
ATOM 1353 O O . THR A 1 172 ? -20.091 1.927 23.298 1.00 78.12 172 THR A O 1
ATOM 1356 N N . THR A 1 173 ? -18.665 0.748 22.065 1.00 83.38 173 THR A N 1
ATOM 1357 C CA . THR A 1 173 ? -18.064 1.940 21.451 1.00 83.38 173 THR A CA 1
ATOM 1358 C C . THR A 1 173 ? -18.774 2.295 20.145 1.00 83.38 173 THR A C 1
ATOM 1360 O O . THR A 1 173 ? -18.871 1.470 19.239 1.00 83.38 173 THR A O 1
ATOM 1363 N N . LYS A 1 174 ? -19.235 3.543 20.031 1.00 86.88 174 LYS A N 1
ATOM 1364 C CA . LYS A 1 174 ? -19.813 4.137 18.822 1.00 86.88 174 LYS A CA 1
ATOM 1365 C C . LYS A 1 174 ? -18.807 5.060 18.138 1.00 86.88 174 LYS A C 1
ATOM 1367 O O . LYS A 1 174 ? -17.988 5.702 18.791 1.00 86.88 174 LYS A O 1
ATOM 1372 N N . TYR A 1 175 ? -18.896 5.131 16.813 1.00 87.75 175 TYR A N 1
ATOM 1373 C CA . TYR A 1 175 ? -18.102 6.039 15.990 1.00 87.75 175 TYR A CA 1
ATOM 1374 C C . TYR A 1 175 ? -18.964 7.223 15.560 1.00 87.75 175 TYR A C 1
ATOM 1376 O O . TYR A 1 175 ? -19.882 7.062 14.757 1.00 87.75 175 TYR A O 1
ATOM 1384 N N . GLU A 1 176 ? -18.658 8.414 16.063 1.00 92.31 176 GLU A N 1
ATOM 1385 C CA . GLU A 1 176 ? -19.334 9.642 15.649 1.00 92.31 176 GLU A CA 1
ATOM 1386 C C . GLU A 1 176 ? -18.528 10.384 14.588 1.00 92.31 176 GLU A C 1
ATOM 1388 O O . GLU A 1 176 ? -17.355 10.689 14.793 1.00 92.31 176 GLU A O 1
ATOM 1393 N N . GLU A 1 177 ? -19.154 10.737 13.467 1.00 94.19 177 GLU A N 1
ATOM 1394 C CA . GLU A 1 177 ? -18.499 11.514 12.416 1.00 94.19 177 GLU A CA 1
ATOM 1395 C C . GLU A 1 177 ? -18.222 12.959 12.855 1.00 94.19 177 GLU A C 1
ATOM 1397 O O . GLU A 1 177 ? -19.129 13.701 13.229 1.00 94.19 177 GLU A O 1
ATOM 1402 N N . LYS A 1 178 ? -16.958 13.391 12.756 1.00 94.44 178 LYS A N 1
ATOM 1403 C CA . LYS A 1 178 ? -16.519 14.753 13.128 1.00 94.44 178 LYS A CA 1
ATOM 1404 C C . LYS A 1 178 ? -16.093 15.611 11.937 1.00 94.44 178 LYS A C 1
ATOM 1406 O O . LYS A 1 178 ? -15.817 16.800 12.095 1.00 94.44 178 LYS A O 1
ATOM 1411 N N . GLY A 1 179 ? -16.063 15.036 10.736 1.00 93.44 179 GLY A N 1
ATOM 1412 C CA . GLY A 1 179 ? -15.820 15.750 9.484 1.00 93.44 179 GLY A CA 1
ATOM 1413 C C . GLY A 1 179 ? -14.780 15.073 8.601 1.00 93.44 179 GLY A C 1
ATOM 1414 O O . GLY A 1 179 ? -14.490 13.890 8.746 1.00 93.44 179 GLY A O 1
ATOM 1415 N N . LYS A 1 180 ? -14.214 15.840 7.666 1.00 95.69 180 LYS A N 1
ATOM 1416 C CA . LYS A 1 180 ? -13.232 15.353 6.690 1.00 95.69 180 LYS A CA 1
ATOM 1417 C C . LYS A 1 180 ? -11.931 16.131 6.774 1.00 95.69 180 LYS A C 1
ATOM 1419 O O . LYS A 1 180 ? -11.935 17.341 7.007 1.00 95.69 180 LYS A O 1
ATOM 1424 N N . ILE A 1 181 ? -10.832 15.436 6.519 1.00 96.38 181 ILE A N 1
ATOM 1425 C CA . ILE A 1 181 ? -9.495 16.015 6.385 1.00 96.38 181 ILE A CA 1
ATOM 1426 C C . ILE A 1 181 ? -8.871 15.582 5.062 1.00 96.38 181 ILE A C 1
ATOM 1428 O O . ILE A 1 181 ? -9.251 14.567 4.478 1.00 96.38 181 ILE A O 1
ATOM 1432 N N . LYS A 1 182 ? -7.918 16.373 4.576 1.00 97.00 182 LYS A N 1
ATOM 1433 C CA . LYS A 1 182 ? -7.229 16.150 3.305 1.00 97.00 182 LYS A CA 1
ATOM 1434 C C . LYS A 1 182 ? -5.723 16.100 3.523 1.00 97.00 182 LYS A C 1
ATOM 1436 O O . LYS A 1 182 ? -5.195 16.980 4.198 1.00 97.00 182 LYS A O 1
ATOM 1441 N N . VAL A 1 183 ? -5.042 15.121 2.936 1.00 97.31 183 VAL A N 1
ATOM 1442 C CA . VAL A 1 183 ? -3.576 14.998 3.006 1.00 97.31 183 VAL A CA 1
ATOM 1443 C C . VAL A 1 183 ? -2.916 16.246 2.421 1.00 97.31 183 VAL A C 1
ATOM 1445 O O . VAL A 1 183 ? -3.252 16.676 1.309 1.00 97.31 183 VAL A O 1
ATOM 1448 N N . ASP A 1 184 ? -1.972 16.837 3.153 1.00 96.81 184 ASP A N 1
ATOM 1449 C CA . ASP A 1 184 ? -1.158 17.931 2.640 1.00 96.81 184 ASP A CA 1
ATOM 1450 C C . ASP A 1 184 ? -0.034 17.395 1.751 1.00 96.81 184 ASP A C 1
ATOM 1452 O O . ASP A 1 184 ? 0.936 16.818 2.230 1.00 96.81 184 ASP A O 1
ATOM 1456 N N . LYS A 1 185 ? -0.147 17.638 0.442 1.00 95.31 185 LYS A N 1
ATOM 1457 C CA . LYS A 1 185 ? 0.788 17.139 -0.579 1.00 95.31 185 LYS A CA 1
ATOM 1458 C C . LYS A 1 185 ? 2.263 17.497 -0.342 1.00 95.31 185 LYS A C 1
ATOM 1460 O O . LYS A 1 185 ? 3.136 16.836 -0.884 1.00 95.31 185 LYS A O 1
ATOM 1465 N N . ASN A 1 186 ? 2.532 18.556 0.422 1.00 95.06 186 ASN A N 1
ATOM 1466 C CA . ASN A 1 186 ? 3.889 19.033 0.686 1.00 95.06 186 ASN A CA 1
ATOM 1467 C C . ASN A 1 186 ? 4.518 18.392 1.935 1.00 95.06 186 ASN A C 1
ATOM 1469 O O . ASN A 1 186 ? 5.701 18.588 2.174 1.00 95.06 186 ASN A O 1
ATOM 1473 N N . ASN A 1 187 ? 3.732 17.679 2.746 1.00 95.56 187 ASN A N 1
ATOM 1474 C CA . ASN A 1 187 ? 4.126 17.209 4.073 1.00 95.56 187 ASN A CA 1
ATOM 1475 C C . ASN A 1 187 ? 3.635 15.770 4.284 1.00 95.56 187 ASN A C 1
ATOM 1477 O O . ASN A 1 187 ? 2.789 15.506 5.143 1.00 95.56 187 ASN A O 1
ATOM 1481 N N . ILE A 1 188 ? 4.138 14.856 3.453 1.00 96.06 188 ILE A N 1
ATOM 1482 C CA . ILE A 1 188 ? 3.824 13.425 3.503 1.00 96.06 188 ILE A CA 1
ATOM 1483 C C . ILE A 1 188 ? 5.051 12.683 4.009 1.00 96.06 188 ILE A C 1
ATOM 1485 O O . ILE A 1 188 ? 6.151 12.869 3.490 1.00 96.06 188 ILE A O 1
ATOM 1489 N N . TRP A 1 189 ? 4.851 11.818 4.994 1.00 94.94 189 TRP A N 1
ATOM 1490 C CA . TRP A 1 189 ? 5.911 10.959 5.494 1.00 94.94 189 TRP A CA 1
ATOM 1491 C C . TRP A 1 189 ? 6.257 9.875 4.470 1.00 94.94 189 TRP A C 1
ATOM 1493 O O . TRP A 1 189 ? 5.400 9.079 4.074 1.00 94.94 189 TRP A O 1
ATOM 1503 N N . ASP A 1 190 ? 7.520 9.824 4.049 1.00 91.88 190 ASP A N 1
ATOM 1504 C CA . ASP A 1 190 ? 8.045 8.683 3.305 1.00 91.88 190 ASP A CA 1
ATOM 1505 C C . ASP A 1 190 ? 8.458 7.576 4.286 1.00 91.88 190 ASP A C 1
ATOM 1507 O O . ASP A 1 190 ? 9.566 7.557 4.811 1.00 91.88 190 ASP A O 1
ATOM 1511 N N . ASN A 1 191 ? 7.521 6.674 4.573 1.00 91.12 191 ASN A N 1
ATOM 1512 C CA . ASN A 1 191 ? 7.702 5.506 5.440 1.00 91.12 191 ASN A CA 1
ATOM 1513 C C . ASN A 1 191 ? 7.951 4.207 4.658 1.00 91.12 191 ASN A C 1
ATOM 1515 O O . ASN A 1 191 ? 7.755 3.109 5.188 1.00 91.12 191 ASN A O 1
ATOM 1519 N N . ARG A 1 192 ? 8.319 4.314 3.377 1.00 87.00 192 ARG A N 1
ATOM 1520 C CA . ARG A 1 192 ? 8.639 3.153 2.544 1.00 87.00 192 ARG A CA 1
ATOM 1521 C C . ARG A 1 192 ? 10.009 2.606 2.924 1.00 87.00 192 ARG A C 1
ATOM 1523 O O . ARG A 1 192 ? 10.870 3.328 3.416 1.00 87.00 192 ARG A O 1
ATOM 1530 N N . TYR A 1 193 ? 10.221 1.323 2.656 1.00 82.38 193 TYR A N 1
ATOM 1531 C CA . TYR A 1 193 ? 11.526 0.707 2.859 1.00 82.38 193 TYR A CA 1
ATOM 1532 C C . TYR A 1 193 ? 12.605 1.396 2.002 1.00 82.38 193 TYR A C 1
ATOM 1534 O O . TYR A 1 193 ? 12.470 1.499 0.776 1.00 82.38 193 TYR A O 1
ATOM 1542 N N . SER A 1 194 ? 13.687 1.831 2.649 1.00 75.31 194 SER A N 1
ATOM 1543 C CA . SER A 1 194 ? 14.914 2.310 2.016 1.00 75.31 194 SER A CA 1
ATOM 1544 C C . SER A 1 194 ? 16.070 1.369 2.330 1.00 75.31 194 SER A C 1
ATOM 1546 O O . SER A 1 194 ? 16.158 0.809 3.416 1.00 75.31 194 SER A O 1
ATOM 1548 N N . MET A 1 195 ? 16.979 1.215 1.370 1.00 68.19 195 MET A N 1
ATOM 1549 C CA . MET A 1 195 ? 18.193 0.412 1.556 1.00 68.19 195 MET A CA 1
ATOM 1550 C C . MET A 1 195 ? 19.313 1.177 2.261 1.00 68.19 195 MET A C 1
ATOM 1552 O O . MET A 1 195 ? 20.270 0.580 2.732 1.00 68.19 195 MET A O 1
ATOM 1556 N N . THR A 1 196 ? 19.234 2.506 2.260 1.00 69.06 196 THR A N 1
ATOM 1557 C CA . THR A 1 196 ? 20.134 3.342 3.045 1.00 69.06 196 THR A CA 1
ATOM 1558 C C . THR A 1 196 ? 19.671 3.296 4.487 1.00 69.06 196 THR A C 1
ATOM 1560 O O . THR A 1 196 ? 18.476 3.486 4.745 1.00 69.06 196 THR A O 1
ATOM 1563 N N . GLU A 1 197 ? 20.609 3.066 5.402 1.00 63.81 197 GLU A N 1
ATOM 1564 C CA . GLU A 1 197 ? 20.358 3.281 6.819 1.00 63.81 197 GLU A CA 1
ATOM 1565 C C . GLU A 1 197 ? 19.861 4.710 7.016 1.00 63.81 197 GLU A C 1
ATOM 1567 O O . GLU A 1 197 ? 20.378 5.664 6.423 1.00 63.81 197 GLU A O 1
ATOM 1572 N N . VAL A 1 198 ? 18.799 4.837 7.805 1.00 68.00 198 VAL A N 1
ATOM 1573 C CA . VAL A 1 198 ? 18.348 6.141 8.268 1.00 68.00 198 VAL A CA 1
ATOM 1574 C C . VAL A 1 198 ? 19.476 6.682 9.149 1.00 68.00 198 VAL A C 1
ATOM 1576 O O . VAL A 1 198 ? 19.849 5.980 10.092 1.00 68.00 198 VAL A O 1
ATOM 1579 N N . PRO A 1 199 ? 20.050 7.861 8.847 1.00 70.19 199 PRO A N 1
ATOM 1580 C CA . PRO A 1 199 ? 21.151 8.405 9.626 1.00 70.19 199 PRO A CA 1
ATOM 1581 C C . PRO A 1 199 ? 20.814 8.426 11.115 1.00 70.19 199 PRO A C 1
ATOM 1583 O O . PRO A 1 199 ? 19.688 8.747 11.509 1.00 70.19 199 PRO A O 1
ATOM 1586 N N . GLU A 1 200 ? 21.790 8.089 11.950 1.00 63.00 200 GLU A N 1
ATOM 1587 C CA . GLU A 1 200 ? 21.641 8.206 13.395 1.00 63.00 200 GLU A CA 1
ATOM 1588 C C . GLU A 1 200 ? 21.348 9.680 13.740 1.00 63.00 200 GLU A C 1
ATOM 1590 O O . GLU A 1 200 ? 22.106 10.574 13.366 1.00 63.00 200 GLU A O 1
ATOM 1595 N N . GLY A 1 201 ? 20.202 9.945 14.376 1.00 66.50 201 GLY A N 1
ATOM 1596 C CA . GLY A 1 201 ? 19.716 11.311 14.620 1.00 66.50 201 GLY A CA 1
ATOM 1597 C C . GLY A 1 201 ? 18.849 11.921 13.508 1.00 66.50 201 GLY A C 1
ATOM 1598 O O . GLY A 1 201 ? 18.692 13.138 13.477 1.00 66.50 201 GLY A O 1
ATOM 1599 N N . ASP A 1 202 ? 18.279 11.123 12.596 1.00 75.50 202 ASP A N 1
ATOM 1600 C CA . ASP A 1 202 ? 17.275 11.627 11.650 1.00 75.50 202 ASP A CA 1
ATOM 1601 C C . ASP A 1 202 ? 16.014 12.143 12.373 1.00 75.50 202 ASP A C 1
ATOM 1603 O O . ASP A 1 202 ? 15.133 11.378 12.784 1.00 75.50 202 ASP A O 1
ATOM 1607 N N . ASP A 1 203 ? 15.932 13.469 12.486 1.00 73.94 203 ASP A N 1
ATOM 1608 C CA . ASP A 1 203 ? 14.802 14.220 13.038 1.00 73.94 203 ASP A CA 1
ATOM 1609 C C . ASP A 1 203 ? 13.660 14.422 12.022 1.00 73.94 203 ASP A C 1
ATOM 1611 O O . ASP A 1 203 ? 12.726 15.201 12.260 1.00 73.94 203 ASP A O 1
ATOM 1615 N N . SER A 1 204 ? 13.698 13.726 10.877 1.00 80.25 204 SER A N 1
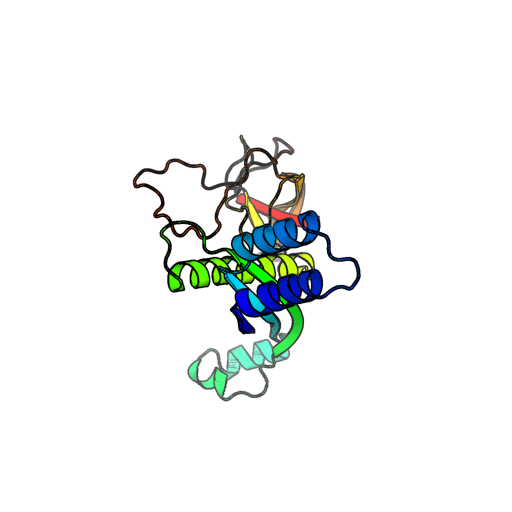ATOM 1616 C CA . SER A 1 204 ? 12.635 13.794 9.878 1.00 80.25 204 SER A CA 1
ATOM 1617 C C . SER A 1 204 ? 11.264 13.473 10.492 1.00 80.25 204 SER A C 1
ATOM 1619 O O . SER A 1 204 ? 11.109 12.503 11.245 1.00 80.25 204 SER A O 1
ATOM 1621 N N . PRO A 1 205 ? 10.219 14.252 10.155 1.00 84.12 205 PRO A N 1
ATOM 1622 C CA . PRO A 1 205 ? 8.866 14.010 10.635 1.00 84.12 205 PRO A CA 1
ATOM 1623 C C . PRO A 1 205 ? 8.368 12.592 10.326 1.00 84.12 205 PRO A C 1
ATOM 1625 O O . PRO A 1 205 ? 8.161 12.226 9.172 1.00 84.12 205 PRO A O 1
ATOM 1628 N N . LYS A 1 206 ? 8.076 11.809 11.370 1.00 92.12 206 LYS A N 1
ATOM 1629 C CA . LYS A 1 206 ? 7.468 10.467 11.258 1.00 92.12 206 LYS A CA 1
ATOM 1630 C C . LYS A 1 206 ? 5.937 10.529 11.207 1.00 92.12 206 LYS A C 1
ATOM 1632 O O . LYS A 1 206 ? 5.244 9.821 11.936 1.00 92.12 206 LYS A O 1
ATOM 1637 N N . TYR A 1 207 ? 5.406 11.468 10.427 1.00 95.31 207 TYR A N 1
ATOM 1638 C CA . TYR A 1 207 ? 3.971 11.721 10.305 1.00 95.31 207 TYR A CA 1
ATOM 1639 C C . TYR A 1 207 ? 3.636 12.488 9.025 1.00 95.31 207 TYR A C 1
ATOM 1641 O O . TYR A 1 207 ? 4.430 13.280 8.525 1.00 95.31 207 TYR A O 1
ATOM 1649 N N . THR A 1 208 ? 2.412 12.306 8.540 1.00 97.56 208 THR A N 1
ATOM 1650 C CA . THR A 1 208 ? 1.833 13.119 7.464 1.00 97.56 208 THR A CA 1
ATOM 1651 C C . THR A 1 208 ? 0.975 14.228 8.058 1.00 97.56 208 THR A C 1
ATOM 1653 O O . THR A 1 208 ? 0.267 14.003 9.045 1.00 97.56 208 THR A O 1
ATOM 1656 N N . LEU A 1 209 ? 1.029 15.424 7.463 1.00 97.12 209 LEU A N 1
ATOM 1657 C CA . LEU A 1 209 ? 0.158 16.540 7.826 1.00 97.12 209 LEU A CA 1
ATOM 1658 C C . LEU A 1 209 ? -1.137 16.539 7.018 1.00 97.12 209 LEU A C 1
ATOM 1660 O O . LEU A 1 209 ? -1.189 16.148 5.850 1.00 97.12 209 LEU A O 1
ATOM 1664 N N . PHE A 1 210 ? -2.190 17.056 7.643 1.00 96.56 210 PHE A N 1
ATOM 1665 C CA . PHE A 1 210 ? -3.517 17.152 7.054 1.00 96.56 210 PHE A CA 1
ATOM 1666 C C . PHE A 1 210 ? -4.069 18.575 7.136 1.00 96.56 210 PHE A C 1
ATOM 1668 O O . PHE A 1 210 ? -3.777 19.344 8.051 1.00 96.56 210 PHE A O 1
ATOM 1675 N N . LYS A 1 211 ? -4.930 18.916 6.177 1.00 95.50 211 LYS A N 1
ATOM 1676 C CA . LYS A 1 211 ? -5.730 20.145 6.149 1.00 95.50 211 LYS A CA 1
ATOM 1677 C C . LYS A 1 211 ? -7.167 19.815 6.539 1.00 95.50 211 LYS A C 1
ATOM 1679 O O . LYS A 1 211 ? -7.759 18.894 5.975 1.00 95.50 211 LYS A O 1
ATOM 1684 N N . GLY A 1 212 ? -7.734 20.571 7.477 1.00 89.31 212 GLY A N 1
ATOM 1685 C CA . GLY A 1 212 ? -9.087 20.338 7.980 1.00 89.31 212 GLY A CA 1
ATOM 1686 C C . GLY A 1 212 ? -9.482 21.248 9.143 1.00 89.31 212 GLY A C 1
ATOM 1687 O O . GLY A 1 212 ? -8.838 22.264 9.401 1.00 89.31 212 GLY A O 1
ATOM 1688 N N . SER A 1 213 ? -10.570 20.884 9.824 1.00 81.94 213 SER A N 1
ATOM 1689 C CA . SER A 1 213 ? -11.131 21.638 10.954 1.00 81.94 213 SER A C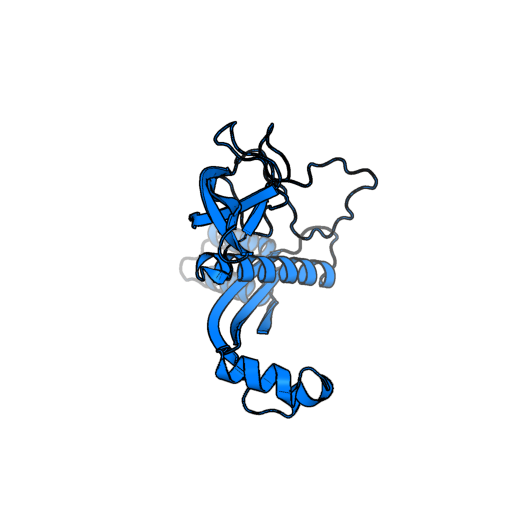A 1
ATOM 1690 C C . SER A 1 213 ? -10.177 21.699 12.153 1.00 81.94 213 SER A C 1
ATOM 1692 O O . SER A 1 213 ? -9.596 20.691 12.539 1.00 81.94 213 SER A O 1
ATOM 1694 N N . LYS A 1 214 ? -10.094 22.865 12.810 1.00 75.56 214 LYS A N 1
ATOM 1695 C CA . LYS A 1 214 ? -9.318 23.067 14.051 1.00 75.56 214 LYS A CA 1
ATOM 1696 C C . LYS A 1 214 ? -9.954 22.439 15.301 1.00 75.56 214 LYS A C 1
ATOM 1698 O O . LYS A 1 214 ? -9.344 22.465 16.360 1.00 75.56 214 LYS A O 1
ATOM 1703 N N . LYS A 1 215 ? -11.187 21.925 15.203 1.00 87.25 215 LYS A N 1
ATOM 1704 C CA . LYS A 1 215 ? -11.917 21.314 16.333 1.00 87.25 215 LYS A CA 1
ATOM 1705 C C . LYS A 1 215 ? -11.585 19.832 16.545 1.00 87.25 215 LYS A C 1
ATOM 1707 O O . LYS A 1 215 ? -12.145 19.213 17.440 1.00 87.25 215 LYS A O 1
ATOM 1712 N N . LEU A 1 216 ? -10.744 19.256 15.690 1.00 93.12 216 LEU A N 1
ATOM 1713 C CA . LEU A 1 216 ? -10.353 17.855 15.786 1.00 93.12 216 LEU A CA 1
ATOM 1714 C C . LEU A 1 216 ? -9.277 17.689 16.858 1.00 93.12 216 LEU A C 1
ATOM 1716 O O . LEU A 1 216 ? -8.429 18.565 17.021 1.00 93.12 216 LEU A O 1
ATOM 1720 N N . LEU A 1 217 ? -9.311 16.567 17.570 1.00 92.62 217 LEU A N 1
ATOM 1721 C CA . LEU A 1 217 ? -8.427 16.288 18.698 1.00 92.62 217 LEU A CA 1
ATOM 1722 C C . LEU A 1 217 ? -7.546 15.062 18.417 1.00 92.62 217 LEU A C 1
ATOM 1724 O O . LEU A 1 217 ? -7.938 14.189 17.633 1.00 92.62 217 LEU A O 1
ATOM 1728 N N . PRO A 1 218 ? -6.364 14.964 19.053 1.00 93.94 218 PRO A N 1
ATOM 1729 C CA . PRO A 1 218 ? -5.583 13.732 19.037 1.00 93.94 218 PRO A CA 1
ATOM 1730 C C . PRO A 1 218 ? -6.407 12.553 19.579 1.00 93.94 218 PRO A C 1
ATOM 1732 O O . PRO A 1 218 ? -7.234 12.728 20.469 1.00 93.94 218 PRO A O 1
ATOM 1735 N N . GLY A 1 219 ? -6.184 11.357 19.038 1.00 92.50 219 GLY A N 1
ATOM 1736 C CA . GLY A 1 219 ? -6.922 10.138 19.386 1.00 92.50 219 GLY A CA 1
ATOM 1737 C C . GLY A 1 219 ? -8.178 9.883 18.546 1.00 92.50 219 GLY A C 1
ATOM 1738 O O . GLY A 1 219 ? -8.618 8.739 18.470 1.00 92.50 219 GLY A O 1
ATOM 1739 N N . MET A 1 220 ? -8.721 10.891 17.850 1.00 95.25 220 MET A N 1
ATOM 1740 C CA . MET A 1 220 ? -9.789 10.666 16.865 1.00 95.25 220 MET A CA 1
ATOM 1741 C C . MET A 1 220 ? -9.281 9.791 15.711 1.00 95.25 220 MET A C 1
ATOM 1743 O O . MET A 1 220 ? -8.170 9.987 15.220 1.00 95.25 220 MET A O 1
ATOM 1747 N N . MET A 1 221 ? -10.099 8.845 15.254 1.00 95.81 221 MET A N 1
ATOM 1748 C CA . MET A 1 221 ? -9.746 7.908 14.186 1.00 95.81 221 MET A CA 1
ATOM 1749 C C . MET A 1 221 ? -9.994 8.525 12.815 1.00 95.81 221 MET A C 1
ATOM 1751 O O . MET A 1 221 ? -11.030 9.140 12.579 1.00 95.81 221 MET A O 1
ATOM 1755 N N . ILE A 1 222 ? -9.069 8.326 11.884 1.00 95.38 222 ILE A N 1
ATOM 1756 C CA . ILE A 1 222 ? -9.198 8.767 10.498 1.00 95.38 222 ILE A CA 1
ATOM 1757 C C . ILE A 1 222 ? -9.227 7.553 9.582 1.00 95.38 222 ILE A C 1
ATOM 1759 O O . ILE A 1 222 ? -8.325 6.723 9.629 1.00 95.38 222 ILE A O 1
ATOM 1763 N N . LYS A 1 223 ? -10.253 7.456 8.734 1.00 94.50 223 LYS A N 1
ATOM 1764 C CA . LYS A 1 223 ? -10.409 6.374 7.754 1.00 94.50 223 LYS A CA 1
ATOM 1765 C C . LYS A 1 223 ? -10.357 6.939 6.342 1.00 94.50 223 LYS A C 1
ATOM 1767 O O . LYS A 1 223 ? -11.070 7.897 6.035 1.00 94.50 223 LYS A O 1
ATOM 1772 N N . LEU A 1 224 ? -9.527 6.352 5.482 1.00 93.62 224 LEU A N 1
ATOM 1773 C CA . LEU A 1 224 ? -9.436 6.748 4.073 1.00 93.62 224 LEU A CA 1
ATOM 1774 C C . LEU A 1 224 ? -10.809 6.579 3.398 1.00 93.62 224 LEU A C 1
ATOM 1776 O O . LEU A 1 224 ? -11.459 5.553 3.581 1.00 93.62 224 LEU A O 1
ATOM 1780 N N . ILE A 1 225 ? -11.256 7.561 2.611 1.00 88.81 225 ILE A N 1
ATOM 1781 C CA . ILE A 1 225 ? -12.540 7.495 1.882 1.00 88.81 225 ILE A CA 1
ATOM 1782 C C . ILE A 1 225 ? -12.380 7.626 0.366 1.00 88.81 225 ILE A C 1
ATOM 1784 O O . ILE A 1 225 ? -13.109 6.951 -0.365 1.00 88.81 225 ILE A O 1
ATOM 1788 N N . LYS A 1 226 ? -11.430 8.447 -0.095 1.00 66.56 226 LYS A N 1
ATOM 1789 C CA . LYS A 1 226 ? -11.097 8.692 -1.504 1.00 66.56 226 LYS A CA 1
ATOM 1790 C C . LYS A 1 226 ? -9.606 8.940 -1.667 1.00 66.56 226 LYS A C 1
ATOM 1792 O O . LYS A 1 226 ? -9.069 9.737 -0.863 1.00 66.56 226 LYS A O 1
#

Sequence (226 aa):
MTSLQFFENEPAAALIRDGIKNADDATPLTILAADKVYEKTKDGYTLSSTTRLFQLDWNDTIANRFYTEVWSNPQTIMDVDFLKLKHVNTQNNVSTVMVSGNKTKEEIVQLALFRNIDNCFVKLQKQNEVFKPSVPLTGATPLKASIGMKEGLTGGEQFQVYELVMDQETGTTKYEEKGKIKVDKNNIWDNRYSMTEVPEGDDSPKYTLFKGSKKLLPGMMIKLIK

Radius of gyration: 24.37 Å; chains: 1; bounding box: 54×53×71 Å

pLDDT: mean 87.48, std 7.98, range [63.0, 97.56]

Foldseek 3Di:
DKDKDKDQQLVVLVVQLVVLVPDPPRDPVSNVVSVVSNVQGRAWMKMKMKDWDKDWPDDPVLVVCCVVPCPVPVVCVVVDDNGDIDTDDMDMFMFIFGDDDDDDPVLRVVLSVQVRVLVRLLVVLVVDVVSFDKFWFQFQVFTKTQDFCSNPDQWFFKWWWWDFDQDPVPRDTDTDTPGMKTWHNVFGDPPGDDPDPDPDPPPRDSITTIDDDSPDGTGIMITTDD

Secondary structure (DSSP, 8-state):
-EEEEEEEHHHHHHHHHHHHHTSTT--HHHHHHHHHHHHHHSSEEEEEEEEEEEEE---HHHHHHIIIIITT-GGGGGT-SS--EEEEEEEEEEEEEE--SS--HHHHHHHHHHHHHHHHHHHHHHH-GGGS-EEEEEEETTEEES-BGGGT--S--EEEEEEEEE-TTT-PEEEEEEEEEEE-TTS-B--S--SSPPPTT----SSEEEE--TT--TT-EEEE--

=== Feature glossary ===
Each block in this record encodes a different view of the same protein. In brief:

Predicted aligned error. PAE(i, j) answers: if I align the predicted and true structures on residue i, how far off (in Å) do I expect residue j to be? A block-diagonal PAE matrix with low values on the blocks and high values off-diagonal is the signature of a multi-domain protein with confidently predicted domains but uncertain inter-domain orientation.

Contact-map, Ramachandran, and PAE plots. Plot images: a contact map (which residues are close in 3D, as an N×N binary image), a Ramachandran scatter (backbone torsion angles, revealing secondary-structure composition at a glance), and — for AlphaFold structures — a PAE heatmap (pairwise prediction confidence).

Backbone torsions (φ/ψ). φ (phi) and ψ (psi) are the two rotatable backbone dihedrals per residue: φ is the C(i-1)–N–Cα–C torsion, ψ is the N–Cα–C–N(i+1) torsion, both in degrees on (−180°, 180°]. α-helical residues cluster near (−60°, −45°); β-strand residues near (−120°, +130°). A Ramachandran plot is simply a scatter of (φ, ψ) for every residue.

Foldseek 3Di. A 3Di character summarizes, for each residue, the relative orientation of the Cα frame of its nearest spatial neighbor. Because it encodes fold topology rather than chemistry, 3Di alignments detect remote structural similarity that sequence alignment misses.

Radius of gyration, Cα contacts, bounding box. Three whole-structure scalars: the radius of gyration (RMS distance of Cα from centroid, in Å), the count of Cα–Cα contacts (pairs closer than 8 Å and separated by more than four residues in sequence — i.e. tertiary, not local, contacts), and the bounding-box dimensions. Together they distinguish compact globular folds from extended fibres or disordered chains.

Sequence. Sequence gives the chain of amino acids in standard one-letter code (A=alanine, C=cysteine, …, Y=tyrosine), read N→C. It is the only feature that is directly encoded by the gene; all structural features are derived from the folded form of this sequence.

mmCIF coordinates. Atomic coordinates in PDBx/mmCIF format — the same representation the Protein Data Bank distributes. Each line of the _atom_site loop places one backbone atom in Cartesian space (units: ångströms, origin: arbitrary).

Secondary structure (3-state, P-SEA). Three-state secondary structure (P-SEA) collapses the eight DSSP classes into helix (a), strand (b), and coil (c). P-SEA assigns these from Cα geometry alone — distances and angles — without requiring backbone oxygens, so it works on any Cα trace.

InterPro / GO / CATH / organism. Functional annotations link the protein to curated databases. InterPro entries identify conserved domains and families by matching the sequence against member-database signatures (Pfam, PROSITE, CDD, …). Gene Ontology (GO) terms describe molecular function, biological process, and cellular component in a controlled vocabulary. CATH places the structure in a hierarchical fold classification (Class/Architecture/Topology/Homologous-superfamily). The organism is the source species.

B-factor. B-factor (Debye–Waller factor) reflects atomic displacement in the crystal lattice. It is an experimental observable (units Å²), not a prediction; low values mean the atom is pinned down, high values mean it moves or is heterogeneous across the crystal.

Rendered structure images. Structure images are PyMOL renders from six orthogonal camera directions. Cartoon representation draws helices as coils and strands as arrows; sticks shows the backbone as bonds; surface shows the solvent-excluded envelope. Rainbow coloring maps sequence position to hue (blue→red, N→C); chain coloring assigns a distinct color per polypeptide.

Solvent-accessible surface area. Solvent-accessible surface area (SASA) is the area in Å² traced out by the centre of a 1.4 Å probe sphere (a water molecule) rolled over the protein's van der Waals surface (Shrake–Rupley / Lee–Richards construction). Buried residues have near-zero SASA; fully exposed residues can exceed 200 Å². The total SASA scales roughly with the number of surface residues.

Secondary structure (8-state, DSSP). The SS8 string is DSSP's per-residue secondary-structure call. α-helix (H) means an i→i+4 H-bond ladder; β-strand (E) means the residue participates in a β-sheet; 3₁₀ (G) and π (I) are tighter and wider helices; T/S are turns/bends; '-' is loop.

pLDDT. For AlphaFold models, the B-factor field carries pLDDT — the model's own estimate of local accuracy on a 0–100 scale. Regions with pLDDT<50 should be treated as essentially unmodeled; they often correspond to intrinsically disordered segments.

Nearest PDB structures. Nearest PDB neighbors are the top structural matches found by Foldseek when searching this structure against the entire Protein Data Bank. Each hit reports a TM-score (0 to 1; >0.5 almost always implies the same fold) and an E-value. These are *structural* homologs — they may share no detectable sequence similarity.